Protein AF-A0A924XJT4-F1 (afdb_monomer)

Secondary structure (DSSP, 8-state):
--EEE--TTSS--SEETTTTEEEEETT-EEEEEEET-SSPEEEEEPPGGGGTTSS----EEEEEEPPPHHHHT-TTS-TTGGGS-EEEEEEEE-SSEEEEEEEEETTTEESSPPEEEEEES-TT--SS-TTSPPPHHHHHHHTTS-HHHHHHHHHHHHHHHHHHHTTT--S--S--------

Radius of gyration: 17.95 Å; Cα contacts (8 Å, |Δi|>4): 320; chains: 1; bounding box: 37×57×49 Å

Foldseek 3Di:
DWAKDAAPPWLQALQDRVQLEGQAEAQDKTKIKTFQQPQWDKDKADDCVCPPPVDNFCQKDKDKDDDDPCNLPGPPDDPVSSVHDMIMIMMHGHDADKIWIATDDVNPDGPYNIRIYGYDNDPLSACADPVSHRPPVVVVVLVVDDPVVSVVVNVVRNVSSVVSVVVPDPDDDDDDDDDDDD

Solvent-accessible surface area (backbone atoms only — not comparable to full-atom values): 10568 Å² total; per-residue (Å²): 130,61,42,72,45,64,58,90,90,46,56,45,40,26,65,38,75,90,71,32,31,34,27,37,24,51,80,36,63,32,41,41,33,33,38,63,38,79,83,45,47,76,45,81,49,69,56,72,84,63,47,80,74,86,55,74,66,65,34,61,49,80,41,80,50,85,69,48,72,68,68,59,64,40,84,88,50,50,79,68,60,55,75,39,43,65,43,28,32,42,38,34,18,61,28,69,46,66,37,33,41,36,40,15,47,94,80,75,43,68,76,35,81,49,36,37,40,36,23,31,92,40,96,64,44,37,74,43,44,100,82,71,48,62,48,70,77,53,48,64,59,41,69,76,41,55,74,69,55,34,53,51,49,54,51,51,46,54,59,50,18,53,70,37,47,70,81,78,46,98,68,80,91,73,76,88,72,80,85,78,88,129

Sequence (182 aa):
MSRFMTLPGSSGFGFDSGRSMVVIPVAKRCSVYLIAGGDLKVDVYKEPLNLEAGNAKEIATVTEGDVSKKEASDNTLTEWERQQSIRKFTIEGKSMGRVYVRALVDNLYNFTLPLEIRVVDNGTFGQASKAGAIPQEFEVDLSKLSLKEAAVRVAEDQMHNEVGQSFQSSGSGLYDEPFHLA

Nearest PDB structures (foldseek):
  2j3s-assembly1_A  TM=6.687E-01  e=4.416E-03  Homo sapiens
  2k7q-assembly1_A  TM=6.555E-01  e=1.512E-02  Homo sapiens
  7r5j-assembly1_10  TM=6.127E-01  e=2.473E-02  Homo sapiens
  7kbt-assembly1_A  TM=5.270E-01  e=6.453E-01  Sus scrofa
  6mf0-assembly2_A  TM=5.476E-01  e=1.123E+00  Sus scrofa

pLDDT: mean 73.46, std 18.05, range [29.27, 92.5]

Structure (mmCIF, N/CA/C/O backbone):
data_AF-A0A924XJT4-F1
#
_entry.id   AF-A0A924XJT4-F1
#
loop_
_atom_site.group_PDB
_atom_site.id
_atom_site.type_symbol
_atom_site.label_atom_id
_atom_site.label_alt_id
_atom_site.label_comp_id
_atom_site.label_asym_id
_atom_site.label_entity_id
_atom_site.label_seq_id
_atom_site.pdbx_PDB_ins_code
_atom_site.Cartn_x
_atom_site.Cartn_y
_atom_site.Cartn_z
_atom_site.occupancy
_atom_site.B_iso_or_equiv
_atom_site.auth_seq_id
_atom_site.auth_comp_id
_atom_site.auth_asym_id
_atom_site.auth_atom_id
_atom_site.pdbx_PDB_model_num
ATOM 1 N N . MET A 1 1 ? -16.539 -1.535 5.880 1.00 73.81 1 MET A N 1
ATOM 2 C CA . MET A 1 1 ? -15.893 -2.731 5.287 1.00 73.81 1 MET A CA 1
ATOM 3 C C . MET A 1 1 ? -14.391 -2.583 5.470 1.00 73.81 1 MET A C 1
ATOM 5 O O . MET A 1 1 ? -13.921 -1.455 5.387 1.00 73.81 1 MET A O 1
ATOM 9 N N . SER A 1 2 ? -13.663 -3.663 5.775 1.00 83.81 2 SER A N 1
ATOM 10 C CA . SER A 1 2 ? -12.195 -3.604 5.880 1.00 83.81 2 SER A CA 1
ATOM 11 C C . SER A 1 2 ? -11.581 -3.231 4.533 1.00 83.81 2 SER A C 1
ATOM 13 O O . SER A 1 2 ? -12.079 -3.665 3.493 1.00 83.81 2 SER A O 1
ATOM 15 N N . ARG A 1 3 ? -10.547 -2.387 4.557 1.00 89.00 3 ARG A N 1
ATOM 16 C CA . ARG A 1 3 ? -9.839 -1.921 3.361 1.00 89.00 3 ARG A CA 1
ATOM 17 C C . ARG A 1 3 ? -8.477 -1.336 3.710 1.00 89.00 3 ARG A C 1
ATOM 19 O O . ARG A 1 3 ? -8.270 -0.853 4.827 1.00 89.00 3 ARG A O 1
ATOM 26 N N . PHE A 1 4 ? -7.592 -1.325 2.717 1.00 89.56 4 PHE A N 1
ATOM 27 C CA . PHE A 1 4 ? -6.424 -0.451 2.705 1.00 89.56 4 PHE A CA 1
ATOM 28 C C . PHE A 1 4 ? -6.819 0.954 2.237 1.00 89.56 4 PHE A C 1
ATOM 30 O O . PHE A 1 4 ? -7.648 1.095 1.337 1.00 89.56 4 PHE A O 1
ATOM 37 N N . MET A 1 5 ? -6.228 1.988 2.831 1.00 89.12 5 MET A N 1
ATOM 38 C CA . MET A 1 5 ? -6.421 3.379 2.416 1.00 89.12 5 MET A CA 1
ATOM 39 C C . MET A 1 5 ? -5.220 4.266 2.755 1.00 89.12 5 MET A C 1
ATOM 41 O O . MET A 1 5 ? -4.389 3.905 3.586 1.00 89.12 5 MET A O 1
ATOM 45 N N . THR A 1 6 ? -5.157 5.457 2.169 1.00 85.94 6 THR A N 1
ATOM 46 C CA . THR A 1 6 ? -4.282 6.549 2.619 1.00 85.94 6 THR A CA 1
ATOM 47 C C . THR A 1 6 ? -5.116 7.623 3.317 1.00 85.94 6 THR A C 1
ATOM 49 O O . THR A 1 6 ? -6.275 7.843 2.966 1.00 85.94 6 THR A O 1
ATOM 52 N N . LEU A 1 7 ? -4.544 8.278 4.332 1.00 81.31 7 LEU A N 1
ATOM 53 C CA . LEU A 1 7 ? -5.190 9.399 5.025 1.00 81.31 7 LEU A CA 1
ATOM 54 C C . LEU A 1 7 ? -4.693 10.743 4.464 1.00 81.31 7 LEU A C 1
ATOM 56 O O . LEU A 1 7 ? -3.521 10.838 4.076 1.00 81.31 7 LEU A O 1
ATOM 60 N N . PRO A 1 8 ? -5.520 11.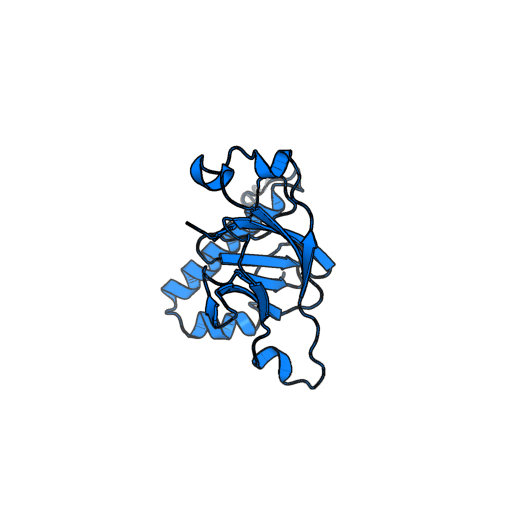803 4.445 1.00 67.50 8 PRO A N 1
ATOM 61 C CA . PRO A 1 8 ? -5.086 13.128 4.007 1.00 67.50 8 PRO A CA 1
ATOM 62 C C . PRO A 1 8 ? -3.883 13.643 4.808 1.00 67.50 8 PRO A C 1
ATOM 64 O O . PRO A 1 8 ? -3.838 13.547 6.034 1.00 67.50 8 PRO A O 1
ATOM 67 N N . GLY A 1 9 ? -2.883 14.198 4.120 1.00 62.78 9 GLY A N 1
ATOM 68 C CA . GLY A 1 9 ? -1.664 14.713 4.756 1.00 62.78 9 GLY A CA 1
ATOM 69 C C . GLY A 1 9 ? -0.688 13.639 5.257 1.00 62.78 9 GLY A C 1
ATOM 70 O O . GLY A 1 9 ? 0.379 13.986 5.764 1.00 62.78 9 GLY A O 1
ATOM 71 N N . SER A 1 10 ? -1.005 12.349 5.093 1.00 63.53 10 SER A N 1
ATOM 72 C CA . SER A 1 10 ? 0.024 11.306 5.075 1.00 63.53 10 SER A CA 1
ATOM 73 C C . SER A 1 10 ? 0.842 11.431 3.783 1.00 63.53 10 SER A C 1
ATOM 75 O O . SER A 1 10 ? 0.377 12.024 2.810 1.00 63.53 10 SER A O 1
ATOM 77 N N . SER A 1 11 ? 2.061 10.882 3.732 1.00 61.50 11 SER A N 1
ATOM 78 C CA . SER A 1 11 ? 2.885 10.854 2.508 1.00 61.50 11 SER A CA 1
ATOM 79 C C . SER A 1 11 ? 2.338 9.874 1.449 1.00 61.50 11 SER A C 1
ATOM 81 O O . SER A 1 11 ? 3.086 9.108 0.845 1.00 61.50 11 SER A O 1
ATOM 83 N N . GLY A 1 12 ? 1.014 9.827 1.288 1.00 56.22 12 GLY A N 1
ATOM 84 C CA . GLY A 1 12 ? 0.271 8.942 0.404 1.00 56.22 12 GLY A CA 1
ATOM 85 C C . GLY A 1 12 ? 0.358 9.417 -1.037 1.00 56.22 12 GLY A C 1
ATOM 86 O O . GLY A 1 12 ? -0.563 10.044 -1.545 1.00 56.22 12 GLY A O 1
ATOM 87 N N . PHE A 1 13 ? 1.475 9.125 -1.691 1.00 67.56 13 PHE A N 1
ATOM 88 C CA . PHE A 1 13 ? 1.615 9.322 -3.127 1.00 67.56 13 PHE A CA 1
ATOM 89 C C . PHE A 1 13 ? 1.022 8.127 -3.890 1.00 67.56 13 PHE A C 1
ATOM 91 O O . PHE A 1 13 ? 1.187 6.987 -3.459 1.00 67.56 13 PHE A O 1
ATOM 98 N N . GLY A 1 14 ? 0.337 8.385 -5.011 1.00 72.62 14 GLY A N 1
ATOM 99 C CA . GLY A 1 14 ? -0.022 7.363 -6.003 1.00 72.62 14 GLY A CA 1
ATOM 100 C C . GLY A 1 14 ? -0.986 6.264 -5.539 1.00 72.62 14 GLY A C 1
ATOM 101 O O . GLY A 1 14 ? -0.932 5.162 -6.084 1.00 72.62 14 GLY A O 1
ATOM 102 N N . PHE A 1 15 ? -1.827 6.512 -4.526 1.00 82.62 15 PHE A N 1
ATOM 103 C CA . PHE A 1 15 ? -2.819 5.534 -4.069 1.00 82.62 15 PHE A CA 1
ATOM 104 C C . PHE A 1 15 ? -4.097 5.581 -4.912 1.00 82.62 15 PHE A C 1
ATOM 106 O O . PHE A 1 15 ? -4.776 6.603 -4.978 1.00 82.62 15 PHE A O 1
ATOM 113 N N . ASP A 1 16 ? -4.450 4.440 -5.493 1.00 80.19 16 ASP A N 1
ATOM 114 C CA . ASP A 1 16 ? -5.704 4.189 -6.186 1.00 80.19 16 ASP A CA 1
ATOM 115 C C . ASP A 1 16 ? -6.570 3.252 -5.335 1.00 80.19 16 ASP A C 1
ATOM 117 O O . ASP A 1 16 ? -6.304 2.052 -5.194 1.00 80.19 16 ASP A O 1
ATOM 121 N N . SER A 1 17 ? -7.628 3.822 -4.759 1.00 80.50 17 SER A N 1
ATOM 122 C CA . SER A 1 17 ? -8.557 3.083 -3.901 1.00 80.50 17 SER A CA 1
ATOM 123 C C . SER A 1 17 ? -9.442 2.093 -4.661 1.00 80.50 17 SER A C 1
ATOM 125 O O . SER A 1 17 ? -9.830 1.080 -4.082 1.00 80.50 17 SER A O 1
ATOM 127 N N . GLY A 1 18 ? -9.732 2.345 -5.943 1.00 77.88 18 GLY A N 1
ATOM 128 C CA . GLY A 1 18 ? -10.546 1.459 -6.776 1.00 77.88 18 GLY A CA 1
ATOM 129 C C . GLY A 1 18 ? -9.812 0.167 -7.127 1.00 77.88 18 GLY A C 1
ATOM 130 O O . GLY A 1 18 ? -10.425 -0.896 -7.186 1.00 77.88 18 GLY A O 1
ATOM 131 N N . ARG A 1 19 ? -8.487 0.244 -7.291 1.00 78.44 19 ARG A N 1
ATOM 132 C CA . ARG A 1 19 ? -7.624 -0.914 -7.576 1.00 78.44 19 ARG A CA 1
ATOM 133 C C . ARG A 1 19 ? -6.951 -1.522 -6.348 1.00 78.44 19 ARG A C 1
ATOM 135 O O . ARG A 1 19 ? -6.305 -2.553 -6.483 1.00 78.44 19 ARG A O 1
ATOM 142 N N . SER A 1 20 ? -7.076 -0.896 -5.175 1.00 86.94 20 SER A N 1
ATOM 143 C CA . SER A 1 20 ? -6.236 -1.188 -4.004 1.00 86.94 20 SER A CA 1
ATOM 144 C C . SER A 1 20 ? -4.760 -1.248 -4.400 1.00 86.94 20 SER A C 1
ATOM 146 O O . SER A 1 20 ? -4.079 -2.255 -4.240 1.00 86.94 20 SER A O 1
ATOM 148 N N . MET A 1 21 ? -4.271 -0.157 -4.982 1.00 86.94 21 MET A N 1
ATOM 149 C CA . MET A 1 21 ? -2.925 -0.086 -5.536 1.00 86.94 21 MET A CA 1
ATOM 150 C C . MET A 1 21 ? -2.233 1.184 -5.054 1.00 86.94 21 MET A C 1
ATOM 152 O O . MET A 1 21 ? -2.857 2.234 -4.949 1.00 86.94 21 MET A O 1
ATOM 156 N N . VAL A 1 22 ? -0.936 1.107 -4.783 1.00 86.88 22 VAL A N 1
ATOM 157 C CA . VAL A 1 22 ? -0.091 2.259 -4.482 1.00 86.88 22 VAL A CA 1
ATOM 158 C C . VAL A 1 22 ? 1.121 2.275 -5.403 1.00 86.88 22 VAL A C 1
ATOM 160 O O . VAL A 1 22 ? 1.789 1.256 -5.583 1.00 86.88 22 VAL A O 1
ATOM 163 N N . VAL A 1 23 ? 1.406 3.435 -5.991 1.00 83.69 23 VAL A N 1
ATOM 164 C CA . VAL A 1 23 ? 2.590 3.660 -6.825 1.00 83.69 23 VAL A CA 1
ATOM 165 C C . VAL A 1 23 ? 3.588 4.529 -6.071 1.00 83.69 23 VAL A C 1
ATOM 167 O O . VAL A 1 23 ? 3.268 5.639 -5.648 1.00 83.69 23 VAL A O 1
ATOM 170 N N . ILE A 1 24 ? 4.808 4.026 -5.893 1.00 84.38 24 ILE A N 1
ATOM 171 C CA . ILE A 1 24 ? 5.848 4.670 -5.085 1.00 84.38 24 ILE A CA 1
ATOM 172 C C . ILE A 1 24 ? 7.152 4.722 -5.890 1.00 84.38 24 ILE A C 1
ATOM 174 O O . ILE A 1 24 ? 7.563 3.709 -6.450 1.00 84.38 24 ILE A O 1
ATOM 178 N N . PRO A 1 25 ? 7.864 5.857 -5.938 1.00 83.25 25 PRO A N 1
ATOM 179 C CA . PRO A 1 25 ? 9.166 5.906 -6.571 1.00 83.25 25 PRO A CA 1
ATOM 180 C C . PRO A 1 25 ? 10.223 5.167 -5.750 1.00 83.25 25 PRO A C 1
ATOM 182 O O . PRO A 1 25 ? 10.130 5.067 -4.522 1.00 83.25 25 PRO A O 1
ATOM 185 N N . VAL A 1 26 ? 11.283 4.711 -6.410 1.00 84.19 26 VAL A N 1
ATOM 186 C CA . VAL A 1 26 ? 12.469 4.184 -5.723 1.00 84.19 26 VAL A CA 1
ATOM 187 C C . VAL A 1 26 ? 12.982 5.197 -4.683 1.00 84.19 26 VAL A C 1
ATOM 189 O O . VAL A 1 26 ? 13.007 6.407 -4.916 1.00 84.19 26 VAL A O 1
ATOM 192 N N . ALA A 1 27 ? 13.369 4.691 -3.508 1.00 86.19 27 ALA A N 1
ATOM 193 C CA . ALA A 1 27 ? 13.840 5.443 -2.343 1.00 86.19 27 ALA A CA 1
ATOM 194 C C . ALA A 1 27 ? 12.821 6.426 -1.729 1.00 86.19 27 ALA A C 1
ATOM 196 O O . ALA A 1 27 ? 13.188 7.283 -0.918 1.00 86.19 27 ALA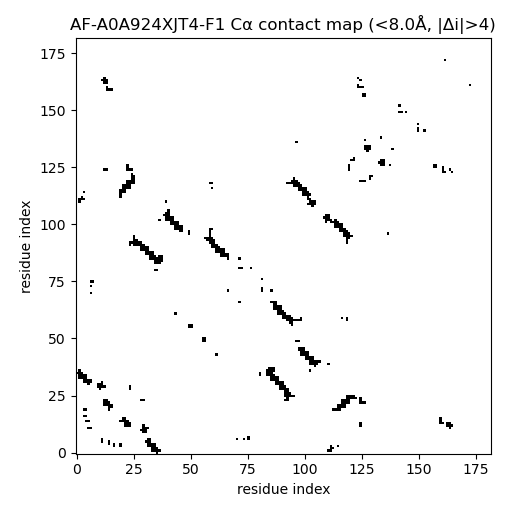 A O 1
ATOM 197 N N . LYS A 1 28 ? 11.534 6.319 -2.081 1.00 86.31 28 LYS A N 1
ATOM 198 C CA . LYS A 1 28 ? 10.449 7.078 -1.445 1.00 86.31 28 LYS A CA 1
ATOM 199 C C . LYS A 1 28 ? 9.634 6.203 -0.505 1.00 86.31 28 LYS A C 1
ATOM 201 O O . LYS A 1 28 ? 9.646 4.975 -0.592 1.00 86.31 28 LYS A O 1
ATOM 206 N N . ARG A 1 29 ? 8.935 6.872 0.415 1.00 88.69 29 ARG A N 1
ATOM 207 C CA . ARG A 1 29 ? 8.091 6.244 1.431 1.00 88.69 29 ARG A CA 1
ATOM 208 C C . ARG A 1 29 ? 6.662 6.752 1.366 1.00 88.69 29 ARG A C 1
ATOM 210 O O . ARG A 1 29 ? 6.451 7.961 1.264 1.00 88.69 29 ARG A O 1
ATOM 217 N N . CYS A 1 30 ? 5.704 5.854 1.542 1.00 87.06 30 CYS A N 1
ATOM 218 C CA . CYS A 1 30 ? 4.305 6.204 1.758 1.00 87.06 30 CYS A CA 1
ATOM 219 C C . CYS A 1 30 ? 3.757 5.515 3.010 1.00 87.06 30 CYS A C 1
ATOM 221 O O . CYS A 1 30 ? 4.285 4.49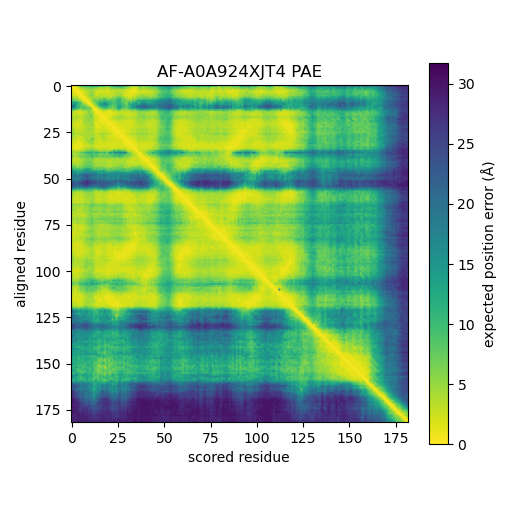7 3.457 1.00 87.06 30 CYS A O 1
ATOM 223 N N . SER A 1 31 ? 2.700 6.084 3.587 1.00 90.06 31 SER A N 1
ATOM 224 C CA . SER A 1 31 ? 1.941 5.439 4.661 1.00 90.06 31 SER A CA 1
ATOM 225 C C . SER A 1 31 ? 0.609 4.944 4.117 1.00 90.06 31 SER A C 1
ATOM 227 O O . SER A 1 31 ? -0.104 5.706 3.469 1.00 90.06 31 SER A O 1
ATOM 229 N N . VAL A 1 32 ? 0.277 3.689 4.397 1.00 91.00 32 VAL A N 1
ATOM 230 C CA . VAL A 1 32 ? -1.022 3.077 4.099 1.00 91.00 32 VAL A CA 1
ATOM 231 C C . VAL A 1 32 ? -1.598 2.521 5.395 1.00 91.00 32 VAL A C 1
ATOM 233 O O . VAL A 1 32 ? -0.866 2.051 6.264 1.00 91.00 32 VAL A O 1
ATOM 236 N N . TYR A 1 33 ? -2.913 2.584 5.536 1.00 91.44 33 TYR A N 1
ATOM 237 C CA . TYR A 1 33 ? -3.643 2.181 6.727 1.00 91.44 33 TYR A CA 1
ATOM 238 C C . TYR A 1 33 ? -4.555 1.010 6.385 1.00 91.44 33 TYR A C 1
ATOM 240 O O . TYR A 1 33 ? -5.249 1.044 5.371 1.00 91.44 33 TYR A O 1
ATOM 248 N N . LEU A 1 34 ? -4.557 -0.014 7.233 1.00 92.19 34 LEU A N 1
ATOM 249 C CA . LEU A 1 34 ? -5.505 -1.120 7.181 1.00 92.19 34 LEU A CA 1
ATOM 250 C C . LEU A 1 34 ? -6.571 -0.898 8.251 1.00 92.19 34 LEU A C 1
ATOM 252 O O . LEU A 1 34 ? -6.260 -0.874 9.445 1.00 92.19 34 LEU A O 1
ATOM 256 N N . ILE A 1 35 ? -7.819 -0.743 7.818 1.00 90.94 35 ILE A N 1
ATOM 257 C CA . ILE A 1 35 ? -8.964 -0.563 8.713 1.00 90.94 35 ILE A CA 1
ATOM 258 C C . ILE A 1 35 ? -9.594 -1.916 9.039 1.00 90.94 35 ILE A C 1
ATOM 260 O O . ILE A 1 35 ? -9.762 -2.755 8.150 1.00 90.94 35 ILE A O 1
ATOM 264 N N . ALA A 1 36 ? -9.981 -2.097 10.304 1.00 85.88 36 ALA A N 1
ATOM 265 C CA . ALA A 1 36 ? -10.447 -3.364 10.864 1.00 85.88 36 ALA A CA 1
ATOM 266 C C . ALA A 1 36 ? -9.384 -4.474 10.764 1.00 85.88 36 ALA A C 1
ATOM 268 O O . ALA A 1 36 ? -9.680 -5.587 10.347 1.00 85.88 36 ALA A O 1
ATOM 269 N N . GLY A 1 37 ? -8.130 -4.144 11.105 1.00 78.81 37 GLY A N 1
ATOM 270 C CA . GLY A 1 37 ? -6.973 -5.036 10.940 1.00 78.81 37 GLY A CA 1
ATOM 271 C C . GLY A 1 37 ? -6.447 -5.714 12.209 1.00 78.81 37 GLY A C 1
ATOM 272 O O . GLY A 1 37 ? -5.349 -6.268 12.159 1.00 78.81 37 GLY A O 1
ATOM 273 N N . GLY A 1 38 ? -7.154 -5.620 13.339 1.00 82.56 38 GLY A N 1
ATOM 274 C CA . GLY A 1 38 ? -6.617 -5.943 14.671 1.00 82.56 38 GLY A CA 1
ATOM 275 C C . GLY A 1 38 ? -6.204 -7.404 14.882 1.00 82.56 38 GLY A C 1
ATOM 276 O O . GLY A 1 38 ? -5.2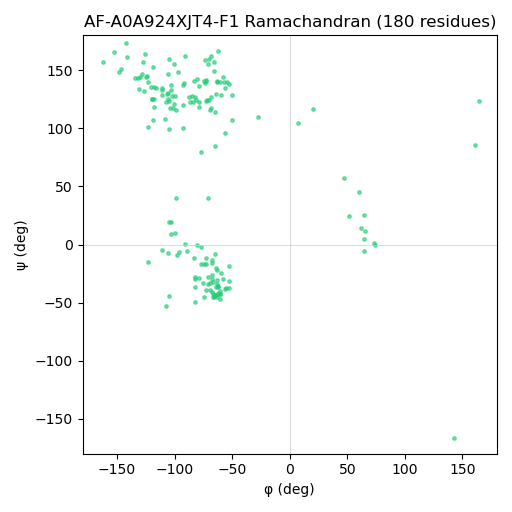65 -7.669 15.622 1.00 82.56 38 GLY A O 1
ATOM 277 N N . ASP A 1 39 ? -6.867 -8.336 14.207 1.00 84.94 39 ASP A N 1
ATOM 278 C CA . ASP A 1 39 ? -6.655 -9.787 14.272 1.00 84.94 39 ASP A CA 1
ATOM 279 C C . ASP A 1 39 ? -6.063 -10.373 12.978 1.00 84.94 39 ASP A C 1
ATOM 281 O O . ASP A 1 39 ? -5.712 -11.552 12.919 1.00 84.94 39 ASP A O 1
ATOM 285 N N . LEU A 1 40 ? -5.911 -9.554 11.935 1.00 87.06 40 LEU A N 1
ATOM 286 C CA . LEU A 1 40 ? -5.443 -10.008 10.628 1.00 87.06 40 LEU A CA 1
ATOM 287 C C . LEU A 1 40 ? -3.924 -10.188 10.615 1.00 87.06 40 LEU A C 1
ATOM 289 O O . LEU A 1 40 ? -3.170 -9.305 11.034 1.00 87.06 40 LEU A O 1
ATOM 293 N N . LYS A 1 41 ? -3.431 -11.280 10.029 1.00 88.06 41 LYS A N 1
ATOM 294 C CA . LYS A 1 41 ? -2.001 -11.392 9.721 1.00 88.06 41 LYS A CA 1
ATOM 295 C C . LYS A 1 41 ? -1.701 -10.680 8.406 1.00 88.06 41 LYS A C 1
ATOM 297 O O . LYS A 1 41 ? -2.326 -10.964 7.392 1.00 88.06 41 LYS A O 1
ATOM 302 N N . VAL A 1 42 ? -0.725 -9.775 8.415 1.00 87.56 42 VAL A N 1
ATOM 303 C CA . VAL A 1 42 ? -0.275 -9.075 7.207 1.00 87.56 42 VAL A CA 1
ATOM 304 C C . VAL A 1 42 ? 0.995 -9.728 6.677 1.00 87.56 42 VAL A C 1
ATOM 306 O O . VAL A 1 42 ? 1.945 -9.928 7.429 1.00 87.56 42 VAL A O 1
ATOM 309 N N . ASP A 1 43 ? 0.988 -10.076 5.393 1.00 88.06 43 ASP A N 1
ATOM 310 C CA . ASP A 1 43 ? 2.099 -10.720 4.693 1.00 88.06 43 ASP A CA 1
ATOM 311 C C . ASP A 1 43 ? 2.450 -9.966 3.402 1.00 88.06 43 ASP A C 1
ATOM 313 O O . ASP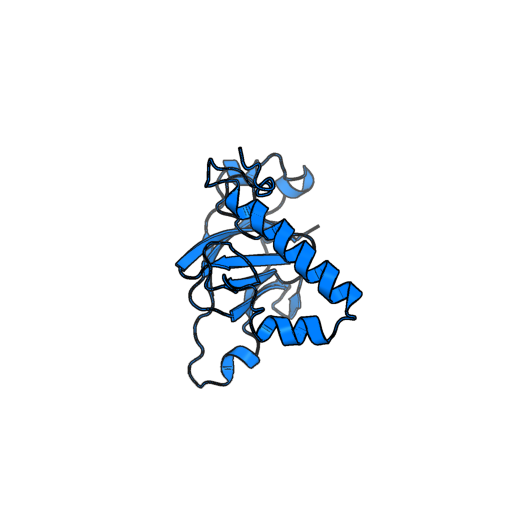 A 1 43 ? 1.571 -9.401 2.744 1.00 88.06 43 ASP A O 1
ATOM 317 N N . VAL A 1 44 ? 3.735 -9.962 3.037 1.00 84.19 44 VAL A N 1
ATOM 318 C CA . VAL A 1 44 ? 4.239 -9.341 1.804 1.00 84.19 44 VAL A CA 1
ATOM 319 C C . VAL A 1 44 ? 4.554 -10.443 0.801 1.00 84.19 44 VAL A C 1
ATOM 321 O O . VAL A 1 44 ? 5.610 -11.074 0.835 1.00 84.19 44 VAL A O 1
ATOM 324 N N . TYR A 1 45 ? 3.627 -10.654 -0.123 1.00 82.00 45 TYR A N 1
ATOM 325 C CA . TYR A 1 45 ? 3.740 -11.645 -1.177 1.00 82.00 45 TYR A CA 1
ATOM 326 C C . TYR A 1 45 ? 4.456 -11.067 -2.404 1.00 82.00 45 TYR A C 1
ATOM 328 O O . TYR A 1 45 ? 4.059 -10.037 -2.955 1.00 82.00 45 TYR A O 1
ATOM 336 N N . LYS A 1 46 ? 5.506 -11.757 -2.861 1.00 72.69 46 LYS A N 1
ATOM 337 C CA . LYS A 1 46 ? 6.226 -11.445 -4.103 1.00 72.69 46 LYS A CA 1
ATOM 338 C C . LYS A 1 46 ? 5.780 -12.425 -5.182 1.00 72.69 46 LYS A C 1
ATOM 340 O O . LYS A 1 46 ? 5.831 -13.633 -4.961 1.00 72.69 46 LYS A O 1
ATOM 345 N N . GLU A 1 47 ? 5.361 -11.923 -6.339 1.00 65.44 47 GLU A N 1
ATOM 346 C CA . GLU A 1 47 ? 5.026 -12.810 -7.453 1.00 65.44 47 GLU A CA 1
ATOM 347 C C . GLU A 1 47 ? 6.257 -13.567 -7.979 1.00 65.44 47 GLU A C 1
ATOM 349 O O . GLU A 1 47 ? 7.363 -13.014 -7.965 1.00 65.44 47 GLU A O 1
ATOM 354 N N . PRO A 1 48 ? 6.075 -14.795 -8.502 1.00 56.41 48 PRO A N 1
ATOM 355 C CA . PRO A 1 48 ? 7.169 -15.622 -9.011 1.00 56.41 48 PRO A CA 1
ATOM 356 C C . PRO A 1 48 ? 7.993 -14.982 -10.137 1.00 56.41 48 PRO A C 1
ATOM 358 O O . PRO A 1 48 ? 9.189 -15.234 -10.213 1.00 56.41 48 PRO A O 1
ATOM 361 N N . LEU A 1 49 ? 7.396 -14.112 -10.964 1.00 52.19 49 LEU A N 1
ATOM 362 C CA . LEU A 1 49 ? 8.100 -13.379 -12.031 1.00 52.19 49 LEU A CA 1
ATOM 363 C C . LEU A 1 49 ? 9.242 -12.489 -11.505 1.00 52.19 49 LEU A C 1
ATOM 365 O O . LEU A 1 49 ? 10.213 -12.250 -12.212 1.00 52.19 49 LEU A O 1
ATOM 369 N N . ASN A 1 50 ? 9.191 -12.066 -10.238 1.00 51.62 50 ASN A N 1
ATOM 370 C CA . ASN A 1 50 ? 10.275 -11.315 -9.597 1.00 51.62 50 ASN A CA 1
ATOM 371 C C . ASN A 1 50 ? 11.437 -12.207 -9.103 1.00 51.62 50 ASN A C 1
ATOM 373 O O . ASN A 1 50 ? 12.386 -11.700 -8.500 1.00 51.62 50 ASN A O 1
ATOM 377 N N . LEU A 1 51 ? 11.354 -13.531 -9.283 1.00 51.81 51 LEU A N 1
ATOM 378 C CA . LEU A 1 51 ? 12.319 -14.513 -8.769 1.00 51.81 51 LEU A CA 1
ATOM 379 C C . LEU A 1 51 ? 13.237 -15.098 -9.855 1.00 51.81 51 LEU A C 1
ATOM 381 O O . LEU A 1 51 ? 14.184 -15.806 -9.515 1.00 51.81 51 LEU A O 1
ATOM 385 N N . GLU A 1 52 ? 13.007 -14.803 -11.140 1.00 50.00 52 GLU A N 1
ATOM 386 C CA . GLU A 1 52 ? 13.687 -15.486 -12.257 1.00 50.00 52 GLU A CA 1
ATOM 387 C C . GLU A 1 52 ? 15.200 -15.199 -12.372 1.00 50.00 52 GLU A C 1
ATOM 389 O O . GLU A 1 52 ? 15.913 -15.935 -13.048 1.00 50.00 52 GLU A O 1
ATOM 394 N N . ALA A 1 53 ? 15.737 -14.195 -11.669 1.00 48.59 53 ALA A N 1
ATOM 395 C CA . ALA A 1 53 ? 17.139 -13.775 -11.803 1.00 48.59 53 ALA A CA 1
ATOM 396 C C . ALA A 1 53 ? 18.077 -14.196 -10.651 1.00 48.59 53 ALA A C 1
ATOM 398 O O . ALA A 1 53 ? 19.125 -13.576 -10.471 1.00 48.59 53 ALA A O 1
ATOM 399 N N . GLY A 1 54 ? 17.725 -15.196 -9.829 1.00 46.00 54 GLY A N 1
ATOM 400 C CA . GLY A 1 54 ? 18.624 -15.766 -8.801 1.00 46.00 54 GLY A CA 1
ATOM 401 C C . GLY A 1 54 ? 19.036 -14.821 -7.656 1.00 46.00 54 GLY A C 1
ATOM 402 O O . GLY A 1 54 ? 19.640 -15.255 -6.683 1.00 46.00 54 GLY A O 1
ATOM 403 N N . ASN A 1 55 ? 18.651 -13.549 -7.731 1.00 51.53 55 ASN A N 1
ATOM 404 C CA . ASN A 1 55 ? 18.728 -12.550 -6.682 1.00 51.53 55 ASN A CA 1
ATOM 405 C C . ASN A 1 55 ? 17.308 -12.030 -6.493 1.00 51.53 55 ASN A C 1
ATOM 407 O O . ASN A 1 55 ? 16.844 -11.224 -7.298 1.00 51.53 55 ASN A O 1
ATOM 411 N N . ALA A 1 56 ? 16.603 -12.502 -5.462 1.00 59.91 56 ALA A N 1
ATOM 412 C CA . ALA A 1 56 ? 15.294 -11.968 -5.101 1.00 59.91 56 ALA A CA 1
ATOM 413 C C . ALA A 1 56 ? 15.469 -10.509 -4.658 1.00 59.91 56 ALA A C 1
ATOM 415 O O . ALA A 1 56 ? 15.650 -10.215 -3.475 1.00 59.91 56 ALA A O 1
ATOM 416 N N . LYS A 1 57 ? 15.482 -9.593 -5.628 1.00 73.06 57 LYS A N 1
ATOM 417 C CA . LYS A 1 57 ? 15.659 -8.169 -5.394 1.00 73.06 57 LYS A CA 1
ATOM 418 C C . LYS A 1 57 ? 14.518 -7.710 -4.494 1.00 73.06 57 LYS A C 1
ATOM 420 O O . LYS A 1 57 ? 13.348 -8.014 -4.732 1.00 73.06 57 LYS A O 1
ATOM 425 N N . GLU A 1 58 ? 14.848 -7.027 -3.407 1.00 84.50 58 GLU A N 1
ATOM 426 C CA . GLU A 1 58 ? 13.820 -6.431 -2.569 1.00 84.50 58 GLU A CA 1
A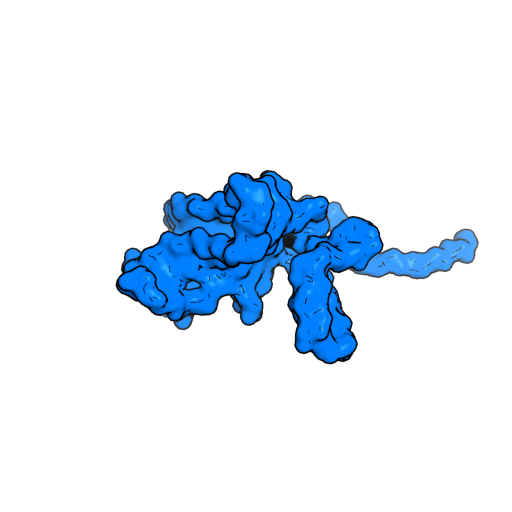TOM 427 C C . GLU A 1 58 ? 13.183 -5.273 -3.345 1.00 84.50 58 GLU A C 1
ATOM 429 O O . GLU A 1 58 ? 13.869 -4.320 -3.720 1.00 84.50 58 GLU A O 1
ATOM 434 N N . ILE A 1 59 ? 11.889 -5.405 -3.654 1.00 86.62 59 ILE A N 1
ATOM 435 C CA . ILE A 1 59 ? 11.110 -4.408 -4.402 1.00 86.62 59 ILE A CA 1
ATOM 436 C C . ILE A 1 59 ? 10.643 -3.302 -3.463 1.00 86.62 59 ILE A C 1
ATOM 438 O O . ILE A 1 59 ? 10.878 -2.128 -3.730 1.00 86.62 59 ILE A O 1
ATOM 442 N N . ALA A 1 60 ? 10.049 -3.674 -2.330 1.00 89.25 60 ALA A N 1
ATOM 443 C CA . ALA A 1 60 ? 9.631 -2.749 -1.290 1.00 89.25 60 ALA A CA 1
ATOM 444 C C . ALA A 1 60 ? 9.773 -3.382 0.097 1.00 89.25 60 ALA A C 1
ATOM 446 O O . ALA A 1 60 ? 9.633 -4.599 0.243 1.00 89.25 60 ALA A O 1
ATOM 447 N N . THR A 1 61 ? 10.002 -2.549 1.110 1.00 90.94 61 THR A N 1
ATOM 448 C CA . THR A 1 61 ? 9.889 -2.940 2.522 1.00 90.94 61 THR A CA 1
ATOM 449 C C . THR A 1 61 ? 8.592 -2.402 3.094 1.00 90.94 61 THR A C 1
ATOM 451 O O . THR A 1 61 ? 8.257 -1.242 2.861 1.00 90.94 61 THR A O 1
ATOM 454 N N . VAL A 1 62 ? 7.891 -3.221 3.875 1.00 92.25 62 VAL A N 1
ATOM 455 C CA . VAL A 1 62 ? 6.661 -2.835 4.571 1.00 92.25 62 VAL A CA 1
ATOM 456 C C . VAL A 1 62 ? 6.909 -2.968 6.065 1.00 92.25 62 VAL A C 1
ATOM 458 O O . VAL A 1 62 ? 7.209 -4.054 6.554 1.00 92.25 62 VAL A O 1
ATOM 461 N N . THR A 1 63 ? 6.814 -1.858 6.787 1.00 92.50 63 THR A N 1
ATOM 462 C CA . THR A 1 63 ? 7.047 -1.805 8.232 1.00 92.50 63 THR A CA 1
ATOM 463 C C . THR A 1 63 ? 5.788 -1.325 8.925 1.00 92.50 63 THR A C 1
ATOM 465 O O . THR A 1 63 ? 5.256 -0.267 8.592 1.00 92.50 63 THR A O 1
ATOM 468 N N . GLU A 1 64 ? 5.306 -2.096 9.891 1.00 91.56 64 GLU A N 1
ATOM 469 C CA . GLU A 1 64 ? 4.202 -1.673 10.744 1.00 91.56 64 GLU A CA 1
ATOM 470 C C . GLU A 1 64 ? 4.672 -0.606 11.737 1.00 91.56 64 GLU A C 1
ATOM 472 O O . GLU A 1 64 ? 5.785 -0.674 12.259 1.00 91.56 64 GLU A O 1
ATOM 477 N N . GLY A 1 65 ? 3.834 0.396 11.977 1.00 87.38 65 GLY A N 1
ATOM 478 C CA . GLY A 1 65 ? 4.102 1.450 12.943 1.00 87.38 65 GLY A CA 1
ATOM 479 C C . GLY A 1 65 ? 2.847 1.869 13.690 1.00 87.38 65 GLY A C 1
ATOM 480 O O . GLY A 1 65 ? 1.731 1.458 13.367 1.00 87.38 65 GLY A O 1
ATOM 481 N N . ASP A 1 66 ? 3.045 2.731 14.680 1.00 86.75 66 ASP A N 1
ATOM 482 C CA . ASP A 1 66 ? 1.960 3.198 15.532 1.00 86.75 66 ASP A CA 1
ATOM 483 C C . ASP A 1 66 ? 1.037 4.180 14.803 1.00 86.75 66 ASP A C 1
ATOM 485 O O . ASP A 1 66 ? 1.473 5.059 14.049 1.00 86.75 66 ASP A O 1
ATOM 489 N N . VAL A 1 67 ? -0.261 4.052 15.078 1.00 86.88 67 VAL A N 1
ATOM 490 C CA . VAL A 1 67 ? -1.283 5.015 14.661 1.00 86.88 67 VAL A CA 1
ATOM 491 C C . VAL A 1 67 ? -1.373 6.117 15.713 1.00 86.88 67 VAL A C 1
ATOM 493 O O . VAL A 1 67 ? -1.637 5.866 16.888 1.00 86.88 67 VAL A O 1
ATOM 496 N N . SER A 1 68 ? -1.169 7.363 15.300 1.00 86.25 68 SER A N 1
ATOM 497 C CA . SER A 1 68 ? -1.336 8.527 16.166 1.00 86.25 68 SER A CA 1
ATOM 498 C C . SER A 1 68 ? -2.814 8.824 16.434 1.00 86.25 68 SER A C 1
ATOM 500 O O . SER A 1 68 ? -3.697 8.495 15.642 1.00 86.25 68 SER A O 1
ATOM 502 N N . LYS A 1 69 ? -3.096 9.554 17.522 1.00 84.94 69 LYS A N 1
ATOM 503 C CA . LYS A 1 69 ? -4.465 10.000 17.843 1.00 84.94 69 LYS A CA 1
ATOM 504 C C . LYS A 1 69 ? -5.115 10.783 16.699 1.00 84.94 69 LYS A C 1
ATOM 506 O O . LYS A 1 69 ? -6.302 10.615 16.465 1.00 84.94 69 LYS A O 1
ATOM 511 N N . LYS A 1 70 ? -4.332 11.603 15.985 1.00 85.88 70 LYS A N 1
ATOM 512 C CA . LYS A 1 70 ? -4.807 12.401 14.846 1.00 85.88 70 LYS A CA 1
ATOM 513 C C . LYS A 1 70 ? -5.274 11.511 13.691 1.00 85.88 70 LYS A C 1
ATOM 515 O O . LYS A 1 70 ? -6.308 11.788 13.103 1.00 85.88 70 LYS A O 1
ATOM 520 N N . GLU A 1 71 ? -4.517 10.460 13.383 1.00 84.88 71 GLU A N 1
ATOM 521 C CA . GLU A 1 71 ? -4.852 9.504 12.319 1.00 84.88 71 GLU A CA 1
ATOM 522 C C . GLU A 1 71 ? -6.071 8.652 12.698 1.00 84.88 71 GLU A C 1
ATOM 524 O O . GLU A 1 71 ? -6.940 8.414 11.866 1.00 84.88 71 GLU A O 1
ATOM 529 N N . ALA A 1 72 ? -6.180 8.248 13.968 1.00 83.88 72 ALA A N 1
ATOM 530 C CA . ALA A 1 72 ? -7.329 7.488 14.461 1.00 83.88 72 ALA A CA 1
ATOM 531 C C . ALA A 1 72 ? -8.636 8.304 14.479 1.00 83.88 72 ALA A C 1
ATOM 533 O O . ALA A 1 72 ? -9.724 7.738 14.398 1.00 83.88 72 ALA A O 1
ATOM 534 N N . SER A 1 73 ? -8.540 9.632 14.586 1.00 84.25 73 SER A N 1
ATOM 535 C CA . SER A 1 73 ? -9.685 10.545 14.611 1.00 84.25 73 SER A CA 1
ATOM 536 C C . SER A 1 73 ? -9.906 11.276 13.284 1.00 84.25 73 SER A C 1
ATOM 538 O O . SER A 1 73 ? -10.529 12.337 13.286 1.00 84.25 73 SER A O 1
ATOM 540 N N . ASP A 1 74 ? -9.366 10.777 12.168 1.00 86.81 74 ASP A N 1
ATOM 541 C CA . ASP A 1 74 ? -9.454 11.475 10.886 1.00 86.81 74 ASP A CA 1
ATOM 542 C C . ASP A 1 74 ? -10.914 11.609 10.405 1.00 86.81 74 ASP A C 1
ATOM 544 O O . ASP A 1 74 ? -11.745 10.706 10.562 1.00 86.81 74 ASP A O 1
ATOM 548 N N . ASN A 1 75 ? -11.244 12.768 9.830 1.00 85.44 75 ASN A N 1
ATOM 549 C CA . ASN A 1 75 ? -12.609 13.094 9.415 1.00 85.44 75 ASN A CA 1
ATOM 550 C C . ASN A 1 75 ? -13.042 12.354 8.140 1.00 85.44 75 ASN A C 1
ATOM 552 O O . ASN A 1 75 ? -14.238 12.276 7.873 1.00 85.44 75 ASN A O 1
ATOM 556 N N . THR A 1 76 ? -12.101 11.799 7.370 1.00 85.50 76 THR A N 1
ATOM 557 C CA . THR A 1 76 ? -12.400 10.959 6.198 1.00 85.50 76 THR A CA 1
ATOM 558 C C . THR A 1 76 ? -12.838 9.547 6.568 1.00 85.50 76 THR A C 1
ATOM 560 O O . THR A 1 76 ? -13.436 8.856 5.742 1.00 85.50 76 THR A O 1
ATOM 563 N N . LEU A 1 77 ? -12.585 9.127 7.810 1.00 87.06 77 LEU A N 1
ATOM 564 C CA . LEU A 1 77 ? -13.101 7.876 8.344 1.00 87.06 77 LEU A CA 1
ATOM 565 C C . LEU A 1 77 ? -14.595 8.016 8.643 1.00 87.06 77 LEU A C 1
ATOM 567 O O . LEU A 1 77 ? -15.061 9.019 9.192 1.00 87.06 77 LEU A O 1
ATOM 571 N N . THR A 1 78 ? -15.354 6.977 8.324 1.00 89.38 78 THR A N 1
ATOM 572 C CA . THR A 1 78 ? -16.747 6.853 8.761 1.00 89.38 78 THR A CA 1
ATOM 573 C C . THR A 1 78 ? -16.829 6.637 10.277 1.00 89.38 78 THR A C 1
ATOM 575 O O . THR A 1 78 ? -15.860 6.234 10.924 1.00 89.38 78 THR A O 1
ATOM 578 N N . GLU A 1 79 ? -18.004 6.869 10.870 1.00 89.06 79 GLU A N 1
ATOM 579 C CA . GLU A 1 79 ? -18.222 6.615 12.304 1.00 89.06 79 GLU A CA 1
ATOM 580 C C . GLU A 1 79 ? -17.917 5.169 12.696 1.00 89.06 79 GLU A C 1
ATOM 582 O O . GLU A 1 79 ? -17.314 4.931 13.740 1.00 89.06 79 GLU A O 1
ATOM 587 N N . TRP A 1 80 ? -18.273 4.213 11.834 1.00 88.50 80 TRP A N 1
ATOM 588 C CA . TRP A 1 80 ? -17.959 2.807 12.050 1.00 88.50 80 TRP A CA 1
ATOM 589 C C . TRP A 1 80 ? -16.450 2.539 11.978 1.00 88.50 80 TRP A C 1
ATOM 591 O O . TRP A 1 80 ? -15.925 1.857 12.854 1.00 88.50 80 TRP A O 1
ATOM 601 N N . GLU A 1 81 ? -15.740 3.091 10.983 1.00 89.44 81 GLU A N 1
ATOM 602 C CA . GLU A 1 81 ? -14.286 2.906 10.823 1.00 89.44 81 GLU A CA 1
ATOM 603 C C . GLU A 1 81 ? -13.499 3.466 12.017 1.00 89.44 81 GLU A C 1
ATOM 605 O O . GLU A 1 81 ? -12.534 2.840 12.447 1.00 89.44 81 GLU A O 1
ATOM 610 N N . ARG A 1 82 ? -13.952 4.578 12.614 1.00 87.50 82 ARG A N 1
ATOM 611 C CA . ARG A 1 82 ? -13.357 5.146 13.840 1.00 87.50 82 ARG A CA 1
ATOM 612 C C . ARG A 1 82 ? -13.476 4.240 15.069 1.00 87.50 82 ARG A C 1
ATOM 614 O O . ARG A 1 82 ? -12.726 4.414 16.023 1.00 87.50 82 ARG A O 1
ATOM 621 N N . GLN A 1 83 ? -14.410 3.290 15.062 1.00 87.50 83 GLN A N 1
ATOM 622 C CA . GLN A 1 83 ? -14.574 2.301 16.133 1.00 87.50 83 GLN A CA 1
ATOM 623 C C . GLN A 1 83 ? -13.738 1.032 15.897 1.00 87.50 83 GLN A C 1
ATOM 625 O O . GLN A 1 83 ? -13.711 0.155 16.758 1.00 87.50 83 GLN A O 1
ATOM 630 N N . GLN A 1 84 ? -13.077 0.907 14.741 1.00 89.94 84 GLN A N 1
ATOM 631 C CA . GLN A 1 84 ? -12.282 -0.270 14.395 1.00 89.94 84 GLN A CA 1
ATOM 632 C C . GLN A 1 84 ? -10.819 -0.126 14.815 1.00 89.94 84 GLN A C 1
ATOM 634 O O . GLN A 1 84 ? -10.296 0.971 14.997 1.00 89.94 84 GLN A O 1
ATOM 639 N N . SER A 1 85 ? -10.121 -1.263 14.885 1.00 89.31 85 SER A N 1
ATOM 640 C CA . SER A 1 85 ? -8.659 -1.264 14.943 1.00 89.31 85 SER A CA 1
ATOM 641 C C . SER A 1 85 ? -8.083 -0.791 13.605 1.00 89.31 85 SER A C 1
ATOM 643 O O . SER A 1 85 ? -8.418 -1.329 12.545 1.00 89.31 85 SER A O 1
ATOM 645 N N . ILE A 1 86 ? -7.216 0.215 13.669 1.00 90.38 86 ILE A N 1
ATOM 646 C CA . ILE A 1 86 ? -6.496 0.787 12.532 1.00 90.38 86 ILE A CA 1
ATOM 647 C C . ILE A 1 86 ? -5.027 0.419 12.701 1.00 90.38 86 ILE A C 1
ATOM 649 O O . ILE A 1 86 ? -4.469 0.595 13.784 1.00 90.38 86 ILE A O 1
ATOM 653 N N . ARG A 1 87 ? -4.395 -0.072 11.635 1.00 91.12 87 ARG A N 1
ATOM 654 C CA . ARG A 1 87 ? -2.960 -0.385 11.607 1.00 91.12 87 ARG A CA 1
ATOM 655 C C . ARG A 1 87 ? -2.277 0.420 10.522 1.00 91.12 87 ARG A C 1
ATOM 657 O O . ARG A 1 87 ? -2.806 0.520 9.416 1.00 91.12 87 ARG A O 1
ATOM 664 N N . LYS A 1 88 ? -1.117 0.994 10.830 1.00 91.88 88 LYS A N 1
ATOM 665 C CA . LYS A 1 88 ? -0.340 1.812 9.897 1.00 91.88 88 LYS A CA 1
ATOM 666 C C . LYS A 1 88 ? 0.843 1.021 9.368 1.00 91.88 88 LYS A C 1
ATOM 668 O O . LYS A 1 88 ? 1.614 0.450 10.130 1.00 91.88 88 LYS A O 1
ATOM 673 N N . PHE A 1 89 ? 1.027 1.078 8.059 1.00 91.88 89 PHE A N 1
ATOM 674 C CA . PHE A 1 89 ? 2.155 0.494 7.356 1.00 91.88 89 PHE A CA 1
ATOM 675 C C . PHE A 1 89 ? 2.922 1.588 6.626 1.00 91.88 89 PHE A C 1
ATOM 677 O O . PHE A 1 89 ? 2.359 2.338 5.831 1.00 91.88 89 PHE A O 1
ATOM 684 N N . THR A 1 90 ? 4.220 1.668 6.893 1.00 92.31 90 THR A N 1
ATOM 685 C CA . THR A 1 90 ? 5.160 2.471 6.115 1.00 92.31 90 THR A CA 1
ATOM 686 C C . THR A 1 90 ? 5.760 1.587 5.037 1.00 92.31 90 THR A C 1
ATOM 688 O O . THR A 1 90 ? 6.392 0.576 5.339 1.00 92.31 90 THR A O 1
ATOM 691 N N . ILE A 1 91 ? 5.564 1.974 3.784 1.00 91.06 91 ILE A N 1
ATOM 692 C CA . ILE A 1 91 ? 6.078 1.266 2.617 1.00 91.06 91 ILE A CA 1
ATOM 693 C C . ILE A 1 91 ? 7.235 2.081 2.054 1.00 91.06 91 ILE A C 1
ATOM 695 O O . ILE A 1 91 ? 7.077 3.278 1.826 1.00 91.06 91 ILE A O 1
ATOM 699 N N . GLU A 1 92 ? 8.383 1.453 1.817 1.00 91.25 92 GLU A N 1
ATOM 700 C CA . GLU A 1 92 ? 9.535 2.072 1.153 1.00 91.25 92 GLU A CA 1
ATOM 701 C C . GLU A 1 92 ? 9.856 1.340 -0.147 1.00 91.25 92 GLU A C 1
ATOM 703 O O . GLU A 1 92 ? 10.095 0.132 -0.131 1.00 91.25 92 GLU A O 1
ATOM 708 N N . GLY A 1 93 ? 9.899 2.076 -1.260 1.00 88.81 93 GLY A N 1
ATOM 709 C CA . GLY A 1 93 ? 10.327 1.544 -2.551 1.00 88.81 93 GLY A CA 1
ATOM 710 C C . GLY A 1 93 ? 11.839 1.324 -2.576 1.00 88.81 93 GLY A C 1
ATOM 711 O O . GLY A 1 93 ? 12.612 2.255 -2.354 1.00 88.81 93 GLY A O 1
ATOM 712 N N . LYS A 1 94 ? 12.277 0.100 -2.864 1.00 89.06 94 LYS A N 1
ATOM 713 C CA . LYS A 1 94 ? 13.694 -0.292 -2.926 1.00 89.06 94 LYS A CA 1
ATOM 714 C C . LYS A 1 94 ? 14.171 -0.468 -4.360 1.00 89.06 94 LYS A C 1
ATOM 716 O O . LYS A 1 94 ? 15.243 0.008 -4.717 1.00 89.06 94 LYS A O 1
ATOM 721 N N . SER A 1 95 ? 13.364 -1.129 -5.179 1.00 85.69 95 SER A N 1
ATOM 722 C CA . SER A 1 95 ? 13.704 -1.479 -6.554 1.00 85.69 95 SER A CA 1
ATOM 723 C C . SER A 1 95 ? 12.457 -1.494 -7.413 1.00 85.69 95 SER A C 1
ATOM 725 O O . SER A 1 95 ? 11.407 -1.866 -6.907 1.00 85.69 95 SER A O 1
ATOM 727 N N . MET A 1 96 ? 12.578 -1.153 -8.698 1.00 83.06 96 MET A N 1
ATOM 728 C CA . MET A 1 96 ? 11.460 -1.281 -9.638 1.00 83.06 96 MET A CA 1
ATOM 729 C C . MET A 1 96 ? 10.878 -2.692 -9.653 1.00 83.06 96 MET A C 1
ATOM 731 O O . MET A 1 96 ? 11.640 -3.661 -9.615 1.00 83.06 96 MET A O 1
ATOM 735 N N . GLY A 1 97 ? 9.554 -2.761 -9.735 1.00 80.62 97 GLY A N 1
ATOM 736 C CA . GLY A 1 97 ? 8.780 -3.993 -9.819 1.00 80.62 97 GLY A CA 1
ATOM 737 C C . GLY A 1 97 ? 7.479 -3.882 -9.030 1.00 80.62 97 GLY A C 1
ATOM 738 O O . GLY A 1 97 ? 7.088 -2.796 -8.586 1.00 80.62 97 GLY A O 1
ATOM 739 N N . ARG A 1 98 ? 6.823 -5.021 -8.804 1.00 84.38 98 ARG A N 1
ATOM 740 C CA . ARG A 1 98 ? 5.555 -5.092 -8.063 1.00 84.38 98 ARG A CA 1
ATOM 741 C C . ARG A 1 98 ? 5.555 -6.144 -6.960 1.00 84.38 98 ARG A C 1
ATOM 743 O O . ARG A 1 98 ? 6.129 -7.220 -7.116 1.00 84.38 98 ARG A O 1
ATOM 750 N N . VAL A 1 99 ? 4.890 -5.844 -5.849 1.00 89.50 99 VAL A N 1
ATOM 751 C CA . VAL A 1 99 ? 4.638 -6.780 -4.738 1.00 89.50 99 VAL A CA 1
ATOM 752 C C . VAL A 1 99 ? 3.239 -6.569 -4.176 1.00 89.50 99 VAL A C 1
ATOM 754 O O . VAL A 1 99 ? 2.647 -5.515 -4.371 1.00 89.50 99 VAL A O 1
ATOM 757 N N . TYR A 1 100 ? 2.713 -7.555 -3.455 1.00 90.31 100 TYR A N 1
ATOM 758 C CA . TYR A 1 100 ? 1.374 -7.498 -2.878 1.00 90.31 100 TYR A CA 1
ATOM 759 C C . TYR A 1 100 ? 1.432 -7.578 -1.359 1.00 90.31 100 TYR A C 1
ATOM 761 O O . TYR A 1 100 ? 2.113 -8.435 -0.801 1.00 90.31 100 TYR A O 1
ATOM 769 N N . VAL A 1 101 ? 0.665 -6.732 -0.682 1.00 91.06 101 VAL A N 1
ATOM 770 C CA . VAL A 1 101 ? 0.420 -6.835 0.756 1.00 91.06 101 VAL A CA 1
ATOM 771 C C . VAL A 1 101 ? -0.937 -7.480 0.963 1.00 91.06 101 VAL A C 1
ATOM 773 O O . VAL A 1 101 ? -1.968 -6.990 0.502 1.00 91.06 101 VAL A O 1
ATOM 776 N N . ARG A 1 102 ? -0.932 -8.610 1.658 1.00 92.12 102 ARG A N 1
ATOM 777 C CA . ARG A 1 102 ? -2.112 -9.433 1.900 1.00 92.12 102 ARG A CA 1
ATOM 778 C C . ARG A 1 102 ? -2.470 -9.353 3.373 1.00 92.12 102 ARG A C 1
ATOM 780 O O . ARG A 1 102 ? -1.618 -9.597 4.219 1.00 92.12 102 ARG A O 1
ATOM 787 N N . ALA A 1 103 ? -3.725 -9.039 3.675 1.00 90.38 103 ALA A N 1
ATOM 788 C CA . ALA A 1 103 ? -4.273 -9.175 5.020 1.00 90.38 103 ALA A CA 1
ATOM 789 C C . ALA A 1 103 ? -5.065 -10.484 5.089 1.00 90.38 103 ALA A C 1
ATOM 791 O O . ALA A 1 103 ? -6.048 -10.655 4.365 1.00 90.38 103 ALA A O 1
ATOM 792 N N . LEU A 1 104 ? -4.599 -11.418 5.912 1.00 89.25 104 LEU A N 1
ATOM 793 C CA . LEU A 1 104 ? -5.040 -12.805 5.955 1.00 89.25 104 LEU A CA 1
ATOM 794 C C . LEU A 1 104 ? -5.804 -13.108 7.245 1.00 89.25 104 LEU A C 1
ATOM 796 O O . LEU A 1 104 ? -5.325 -12.791 8.336 1.00 89.25 104 LEU A O 1
ATOM 800 N N . VAL A 1 105 ? -6.936 -13.803 7.114 1.00 88.12 105 VAL A N 1
ATOM 801 C CA . VAL A 1 105 ? -7.593 -14.501 8.233 1.00 88.12 105 VAL A CA 1
ATOM 802 C C . VAL A 1 105 ? -6.954 -15.875 8.375 1.00 88.12 105 VAL A C 1
ATOM 804 O O . VAL A 1 105 ? -6.827 -16.594 7.380 1.00 88.12 105 VAL A O 1
ATOM 807 N N . ASP A 1 106 ? -6.509 -16.218 9.584 1.00 85.50 106 ASP A N 1
ATOM 808 C CA . ASP A 1 106 ? -5.917 -17.520 9.927 1.00 85.50 106 ASP A CA 1
ATOM 809 C C . ASP A 1 106 ? -4.779 -17.984 8.997 1.00 85.50 106 ASP A C 1
ATOM 811 O O . ASP A 1 106 ? -4.498 -19.173 8.884 1.00 85.50 106 ASP A O 1
ATOM 815 N N . ASN A 1 107 ? -4.089 -17.049 8.329 1.00 82.06 107 ASN A N 1
ATOM 816 C CA . ASN A 1 107 ? -3.081 -17.306 7.284 1.00 82.06 107 ASN A CA 1
ATOM 817 C C . ASN A 1 107 ? -3.593 -17.960 5.993 1.00 82.06 107 ASN A C 1
ATOM 819 O O . ASN A 1 107 ? -2.777 -18.390 5.179 1.00 82.06 107 ASN A O 1
ATOM 823 N N . LEU A 1 108 ? -4.905 -18.038 5.782 1.00 81.31 108 LEU A N 1
ATOM 824 C CA . LEU A 1 108 ? -5.481 -18.807 4.678 1.00 81.31 108 LEU A CA 1
ATOM 825 C C . LEU A 1 108 ? -6.039 -17.914 3.571 1.00 81.31 108 LEU A C 1
ATOM 827 O O . LEU A 1 108 ? -5.671 -18.064 2.404 1.00 81.31 108 LEU A O 1
ATOM 831 N N . TYR A 1 109 ? -6.907 -16.966 3.924 1.00 83.38 109 TYR A N 1
ATOM 832 C CA . TYR A 1 109 ? -7.701 -16.222 2.944 1.00 83.38 109 TYR A CA 1
ATOM 833 C C . TYR A 1 109 ? -7.522 -14.718 3.090 1.00 83.38 109 TYR A C 1
ATOM 835 O O . TYR A 1 109 ? -7.408 -14.205 4.201 1.00 83.38 109 TYR A O 1
ATOM 843 N N . ASN A 1 110 ? -7.526 -14.012 1.957 1.00 84.12 110 ASN A N 1
ATOM 844 C CA . ASN A 1 110 ? -7.483 -12.553 1.934 1.00 84.12 110 ASN A CA 1
ATOM 845 C C . ASN A 1 110 ? -8.796 -11.994 2.495 1.00 84.12 110 ASN A C 1
ATOM 847 O O . ASN A 1 110 ? -9.855 -12.224 1.916 1.00 84.12 110 ASN A O 1
ATOM 851 N N . PHE A 1 111 ? -8.722 -11.259 3.602 1.00 86.56 111 PHE A N 1
ATOM 852 C CA . PHE A 1 111 ? -9.886 -10.620 4.222 1.00 86.56 111 PHE A CA 1
ATOM 853 C C . PHE A 1 111 ? -10.360 -9.382 3.451 1.00 86.56 111 PHE A C 1
ATOM 855 O O . PHE A 1 111 ? -11.548 -9.078 3.392 1.00 86.56 111 PHE A O 1
ATOM 862 N N . THR A 1 112 ? -9.409 -8.672 2.847 1.00 86.69 112 THR A N 1
ATOM 863 C CA . THR A 1 112 ? -9.627 -7.533 1.952 1.00 86.69 112 THR A CA 1
ATOM 864 C C . THR A 1 112 ? -8.903 -7.791 0.636 1.00 86.69 112 THR A C 1
ATOM 866 O O . THR A 1 112 ? -8.010 -8.642 0.570 1.00 86.69 112 THR A O 1
ATOM 869 N N . LEU A 1 113 ? -9.260 -7.036 -0.406 1.00 88.50 113 LEU A N 1
ATOM 870 C CA . LEU A 1 113 ? -8.476 -6.988 -1.635 1.00 88.50 113 LEU A CA 1
ATOM 871 C C . LEU A 1 113 ? -6.997 -6.725 -1.276 1.00 88.50 113 LEU A C 1
ATOM 873 O O . LEU A 1 113 ? -6.737 -5.813 -0.480 1.00 88.50 113 LEU A O 1
ATOM 877 N N . PRO A 1 114 ? -6.048 -7.541 -1.777 1.00 91.00 114 PRO A N 1
ATOM 878 C CA . PRO A 1 114 ? -4.630 -7.302 -1.557 1.00 91.00 114 PRO A CA 1
ATOM 879 C C . PRO A 1 114 ? -4.227 -5.924 -2.067 1.00 91.00 114 PRO A C 1
ATOM 881 O O . PRO A 1 114 ? -4.652 -5.522 -3.147 1.00 91.00 114 PRO A O 1
ATOM 884 N N . LEU A 1 115 ? -3.374 -5.241 -1.311 1.00 90.69 115 LEU A N 1
ATOM 885 C CA . LEU A 1 115 ? -2.784 -3.989 -1.755 1.00 90.69 115 LEU A CA 1
ATOM 886 C C . LEU A 1 115 ? -1.639 -4.296 -2.717 1.00 90.69 115 LEU A C 1
ATOM 888 O O . LEU A 1 115 ? -0.643 -4.899 -2.322 1.00 90.69 115 LEU A O 1
ATOM 892 N N . GLU A 1 116 ? -1.749 -3.848 -3.957 1.00 90.25 116 GLU A N 1
ATOM 893 C CA . GLU A 1 116 ? -0.652 -3.887 -4.914 1.00 90.25 116 GLU A CA 1
ATOM 894 C C . GLU A 1 116 ? 0.292 -2.698 -4.691 1.00 90.25 116 GLU A C 1
ATOM 896 O O . GLU A 1 116 ? -0.121 -1.543 -4.734 1.00 90.25 116 GLU A O 1
ATOM 901 N N . ILE A 1 117 ? 1.576 -2.963 -4.475 1.00 88.19 117 ILE A N 1
ATOM 902 C CA . ILE A 1 117 ? 2.631 -1.951 -4.410 1.00 88.19 117 ILE A CA 1
ATOM 903 C C . ILE A 1 117 ? 3.411 -2.013 -5.716 1.00 88.19 117 ILE A C 1
ATOM 905 O O . ILE A 1 117 ? 4.076 -3.012 -5.996 1.00 88.19 117 ILE A O 1
ATOM 909 N N . ARG A 1 118 ? 3.383 -0.921 -6.478 1.00 85.69 118 ARG A N 1
ATOM 910 C CA . ARG A 1 118 ? 4.202 -0.732 -7.677 1.00 85.69 118 ARG A CA 1
ATOM 911 C C . ARG A 1 118 ? 5.327 0.239 -7.378 1.00 85.69 118 ARG A C 1
ATOM 913 O O . ARG A 1 118 ? 5.078 1.365 -6.948 1.00 85.69 118 ARG A O 1
ATOM 920 N N . VAL A 1 119 ? 6.557 -0.187 -7.630 1.00 83.69 119 VAL A N 1
ATOM 921 C CA . VAL A 1 119 ? 7.736 0.661 -7.482 1.00 83.69 119 VAL A CA 1
ATOM 922 C C . VAL A 1 119 ? 8.229 1.085 -8.855 1.00 83.69 119 VAL A C 1
ATOM 924 O O . VAL A 1 119 ? 8.520 0.245 -9.704 1.00 83.69 119 VAL A O 1
ATOM 927 N N . VAL A 1 120 ? 8.321 2.396 -9.069 1.00 79.56 120 VAL A N 1
ATOM 928 C CA . VAL A 1 120 ? 8.700 3.003 -10.354 1.00 79.56 120 VAL A CA 1
ATOM 929 C C . VAL A 1 120 ? 9.977 3.830 -10.214 1.00 79.56 120 VAL A C 1
ATOM 931 O O . VAL A 1 120 ? 10.274 4.357 -9.145 1.00 79.56 120 VAL A O 1
ATOM 934 N N . ASP A 1 121 ? 10.746 3.978 -11.291 1.00 76.44 121 ASP A N 1
ATOM 935 C CA . ASP A 1 121 ? 11.981 4.783 -11.303 1.00 76.44 121 ASP A CA 1
ATOM 936 C C . ASP A 1 121 ? 11.764 6.183 -11.899 1.00 76.44 121 ASP A C 1
ATOM 938 O O . ASP A 1 121 ? 12.558 6.710 -12.676 1.00 76.44 121 ASP A O 1
ATOM 942 N N . ASN A 1 122 ? 10.629 6.807 -11.576 1.00 67.12 122 ASN A N 1
ATOM 943 C CA . ASN A 1 122 ? 10.386 8.199 -11.929 1.00 67.12 122 ASN A CA 1
ATOM 944 C C . ASN A 1 122 ? 9.815 8.987 -10.744 1.00 67.12 122 ASN A C 1
ATOM 946 O O . ASN A 1 122 ? 9.029 8.495 -9.941 1.00 67.12 122 ASN A O 1
ATOM 950 N N . GLY A 1 123 ? 10.239 10.248 -10.633 1.00 58.47 123 GLY A N 1
ATOM 951 C CA . GLY A 1 123 ? 9.743 11.175 -9.609 1.00 58.47 123 GLY A CA 1
ATOM 952 C C . GLY A 1 123 ? 8.357 11.748 -9.916 1.00 58.47 123 GLY A C 1
ATOM 953 O O . GLY A 1 123 ? 7.836 12.524 -9.124 1.00 58.47 123 GLY A O 1
ATOM 954 N N . THR A 1 124 ? 7.779 11.399 -11.069 1.00 58.25 124 THR A N 1
ATOM 955 C CA . THR A 1 124 ? 6.429 11.797 -11.476 1.00 58.25 124 THR A CA 1
ATOM 956 C C . THR A 1 124 ? 5.373 10.787 -11.054 1.00 58.25 124 THR A C 1
ATOM 958 O O . THR A 1 124 ? 4.216 11.035 -11.348 1.00 58.25 124 THR A O 1
ATOM 961 N N . PHE A 1 125 ? 5.757 9.698 -10.373 1.00 59.03 125 PHE A N 1
ATOM 962 C CA . PHE A 1 125 ? 4.886 8.602 -9.920 1.00 59.03 125 PHE A CA 1
ATOM 963 C C . PHE A 1 125 ? 4.232 7.802 -11.064 1.00 59.03 125 PHE A C 1
ATOM 965 O O . PHE A 1 125 ? 3.423 6.908 -10.822 1.00 59.03 125 PHE A O 1
ATOM 972 N N . GLY A 1 126 ? 4.585 8.117 -12.315 1.00 57.56 126 GLY A N 1
ATOM 973 C CA . GLY A 1 126 ? 3.896 7.640 -13.502 1.00 57.56 126 GLY A CA 1
ATOM 974 C C . GLY A 1 126 ? 4.189 6.191 -13.789 1.00 57.56 126 GLY A C 1
ATOM 975 O O . GLY A 1 126 ? 5.325 5.734 -13.696 1.00 57.56 126 GLY A O 1
ATOM 976 N N . GLN A 1 127 ? 3.165 5.465 -14.217 1.00 55.75 127 GLN A N 1
ATO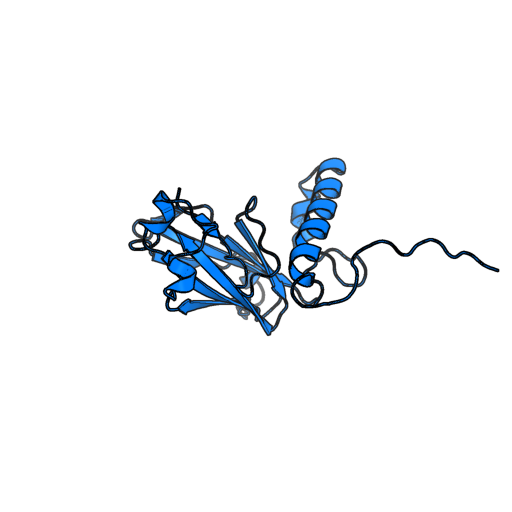M 977 C CA . GLN A 1 127 ? 3.371 4.124 -14.756 1.00 55.75 127 GLN A CA 1
ATOM 978 C C . GLN A 1 127 ? 4.022 4.178 -16.140 1.00 55.75 127 GLN A C 1
ATOM 980 O O . GLN A 1 127 ? 4.609 3.195 -16.557 1.00 55.75 127 GLN A O 1
ATOM 985 N N . ALA A 1 128 ? 4.010 5.331 -16.816 1.00 51.19 128 ALA A N 1
ATOM 986 C CA . ALA A 1 128 ? 4.850 5.596 -17.979 1.00 51.19 128 ALA A CA 1
ATOM 987 C C . ALA A 1 128 ? 6.163 6.274 -17.550 1.00 51.19 128 ALA A C 1
ATOM 989 O O . ALA A 1 128 ? 6.173 7.185 -16.719 1.00 51.19 128 ALA A O 1
ATOM 990 N N . SER A 1 129 ? 7.284 5.840 -18.125 1.00 51.19 129 SER A N 1
ATOM 991 C CA . SER A 1 129 ? 8.585 6.497 -17.956 1.00 51.19 129 SER A CA 1
ATOM 992 C C . SER A 1 129 ? 8.570 7.937 -18.500 1.00 51.19 129 SER A C 1
ATOM 994 O O . SER A 1 129 ? 7.684 8.317 -19.263 1.00 51.19 129 SER A O 1
ATOM 996 N N . LYS A 1 130 ? 9.593 8.743 -18.165 1.00 48.34 130 LYS A N 1
ATOM 997 C CA . LYS A 1 130 ? 9.754 10.136 -18.645 1.00 48.34 130 LYS A CA 1
ATOM 998 C C . LYS A 1 130 ? 9.685 10.303 -20.175 1.00 48.34 130 LYS A C 1
ATOM 1000 O O . LYS A 1 130 ? 9.484 11.418 -20.636 1.00 48.34 130 LYS A O 1
ATOM 1005 N N . ALA A 1 131 ? 9.861 9.229 -20.947 1.00 50.12 131 ALA A N 1
ATOM 1006 C CA . ALA A 1 131 ? 9.794 9.232 -22.409 1.00 50.12 131 ALA A CA 1
ATOM 1007 C C . ALA A 1 131 ? 8.448 8.724 -22.969 1.00 50.12 131 ALA A C 1
ATOM 1009 O O . ALA A 1 131 ? 8.356 8.434 -24.157 1.00 50.12 131 ALA A O 1
ATOM 1010 N N . GLY A 1 132 ? 7.425 8.531 -22.127 1.00 50.28 132 GLY A N 1
ATOM 1011 C CA . GLY A 1 132 ? 6.162 7.903 -22.531 1.00 50.28 132 GLY A CA 1
ATOM 1012 C C . GLY A 1 132 ? 6.265 6.390 -22.757 1.00 50.28 132 GLY A C 1
ATOM 1013 O O . GLY A 1 132 ? 5.271 5.754 -23.093 1.00 50.28 132 GLY A O 1
ATOM 1014 N N . ALA A 1 133 ? 7.446 5.795 -22.545 1.00 55.97 133 ALA A N 1
ATOM 1015 C CA . ALA A 1 133 ? 7.640 4.355 -22.642 1.00 55.97 133 ALA A CA 1
ATOM 1016 C C . ALA A 1 133 ? 6.962 3.668 -21.453 1.00 55.97 133 ALA A C 1
ATOM 1018 O O . ALA A 1 133 ? 7.254 3.987 -20.293 1.00 55.97 133 ALA A O 1
ATOM 1019 N N . ILE A 1 134 ? 6.067 2.738 -21.761 1.00 59.56 134 ILE A N 1
ATOM 1020 C CA . ILE A 1 134 ? 5.362 1.899 -20.802 1.00 59.56 134 ILE A CA 1
ATOM 1021 C C . ILE A 1 134 ? 6.332 0.779 -20.382 1.00 59.56 134 ILE A C 1
ATOM 1023 O O . ILE A 1 134 ? 6.851 0.085 -21.251 1.00 59.56 134 ILE A O 1
ATOM 1027 N N . PRO A 1 135 ? 6.653 0.607 -19.089 1.00 58.47 135 PRO A N 1
ATOM 1028 C CA . PRO A 1 135 ? 7.519 -0.476 -18.643 1.00 58.47 135 PRO A CA 1
ATOM 1029 C C . PRO A 1 135 ? 6.933 -1.834 -19.043 1.00 58.47 135 PRO A C 1
ATOM 1031 O O . PRO A 1 135 ? 5.717 -2.022 -19.018 1.00 58.47 135 PRO A O 1
ATOM 1034 N N . GLN A 1 136 ? 7.804 -2.783 -19.385 1.00 58.72 136 GLN A N 1
ATOM 1035 C CA . GLN A 1 136 ? 7.441 -4.083 -19.967 1.00 58.72 136 GLN A CA 1
ATOM 1036 C C . GLN A 1 136 ? 6.392 -4.852 -19.141 1.00 58.72 136 GLN A C 1
ATOM 10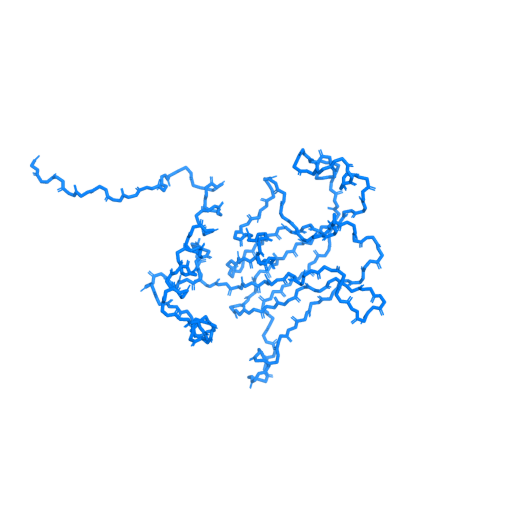38 O O . GLN A 1 136 ? 5.537 -5.550 -19.678 1.00 58.72 136 GLN A O 1
ATOM 1043 N N . GLU A 1 137 ? 6.408 -4.670 -17.823 1.00 57.94 137 GLU A N 1
ATOM 1044 C CA . GLU A 1 137 ? 5.445 -5.260 -16.890 1.00 57.94 137 GLU A CA 1
ATOM 1045 C C . GLU A 1 137 ? 4.003 -4.772 -17.137 1.00 57.94 137 GLU A C 1
ATOM 1047 O O . GLU A 1 137 ? 3.053 -5.542 -17.008 1.00 57.94 137 GLU A O 1
ATOM 1052 N N . PHE A 1 138 ? 3.831 -3.515 -17.555 1.00 62.94 138 PHE A N 1
ATOM 1053 C CA . PHE A 1 138 ? 2.532 -2.934 -17.902 1.00 62.94 138 PHE A CA 1
ATOM 1054 C C . PHE A 1 138 ? 2.105 -3.289 -19.326 1.00 62.94 138 PHE A C 1
ATOM 1056 O O . PHE A 1 138 ? 0.910 -3.386 -19.587 1.00 62.94 138 PHE A O 1
ATOM 1063 N N . GLU A 1 139 ? 3.044 -3.535 -20.245 1.00 63.53 139 GLU A N 1
ATOM 1064 C CA . GLU A 1 139 ? 2.715 -4.019 -21.593 1.00 63.53 139 GLU A CA 1
ATOM 1065 C C . GLU A 1 139 ? 2.025 -5.389 -21.539 1.00 63.53 139 GLU A C 1
ATOM 1067 O O . GLU A 1 139 ? 1.071 -5.640 -22.277 1.00 63.53 139 GLU A O 1
ATOM 1072 N N . VAL A 1 140 ? 2.439 -6.261 -20.612 1.00 66.62 140 VAL A N 1
ATOM 1073 C CA . VAL A 1 140 ? 1.796 -7.567 -20.391 1.00 66.62 140 VAL A CA 1
ATOM 1074 C C . VAL A 1 140 ? 0.350 -7.416 -19.915 1.00 66.62 140 VAL A C 1
ATOM 1076 O O . VAL A 1 140 ? -0.508 -8.206 -20.303 1.00 66.62 140 VAL A O 1
ATOM 1079 N N . ASP A 1 141 ? 0.047 -6.413 -19.094 1.00 66.50 141 ASP A N 1
ATOM 1080 C CA . ASP A 1 141 ? -1.317 -6.198 -18.607 1.00 66.50 141 ASP A CA 1
ATOM 1081 C C . ASP A 1 141 ? -2.182 -5.429 -19.615 1.00 66.50 141 ASP A C 1
ATOM 1083 O O . ASP A 1 141 ? -3.346 -5.776 -19.804 1.00 66.50 141 ASP A O 1
ATOM 1087 N N . LEU A 1 142 ? -1.616 -4.455 -20.334 1.00 70.56 142 LEU A N 1
ATOM 1088 C CA . LEU A 1 142 ? -2.314 -3.721 -21.394 1.00 70.56 142 LEU A CA 1
ATOM 1089 C C . LEU A 1 142 ? -2.589 -4.589 -22.626 1.00 70.56 142 LEU A C 1
ATOM 1091 O O . LEU A 1 142 ? -3.627 -4.425 -23.258 1.00 70.56 142 LEU A O 1
ATOM 1095 N N . SER A 1 143 ? -1.708 -5.537 -22.952 1.00 73.75 143 SER A N 1
ATOM 1096 C CA . SER A 1 143 ? -1.906 -6.464 -24.078 1.00 73.75 143 SER A CA 1
ATOM 1097 C C . SER A 1 143 ? -3.060 -7.451 -23.871 1.00 73.75 143 SER A C 1
ATOM 1099 O O . SER A 1 143 ? -3.540 -8.036 -24.841 1.00 73.75 143 SER A O 1
ATOM 1101 N N . LYS A 1 144 ? -3.543 -7.615 -22.631 1.00 79.75 144 LYS A N 1
ATOM 1102 C CA . LYS A 1 144 ? -4.746 -8.406 -22.312 1.00 79.75 144 LYS A CA 1
ATOM 1103 C C . LYS A 1 144 ? -6.047 -7.621 -22.508 1.00 79.75 144 LYS A C 1
ATOM 1105 O O . LYS A 1 144 ? -7.120 -8.216 -22.443 1.00 79.75 144 LYS A O 1
ATOM 1110 N N . LEU A 1 145 ? -5.962 -6.307 -22.704 1.00 79.44 145 LEU A N 1
ATOM 1111 C CA . LEU A 1 145 ? -7.102 -5.408 -22.849 1.00 79.44 145 LEU A CA 1
ATOM 1112 C C . LEU A 1 145 ? -7.347 -5.077 -24.325 1.00 79.44 145 LEU A C 1
ATOM 1114 O O . LEU A 1 145 ? -6.436 -5.108 -25.153 1.00 79.44 145 LEU A O 1
ATOM 1118 N N . SER A 1 146 ? -8.581 -4.707 -24.671 1.00 85.44 146 SER A N 1
ATOM 1119 C CA . SER A 1 146 ? -8.839 -4.094 -25.976 1.00 85.44 146 SER A CA 1
ATOM 1120 C C . SER A 1 146 ? -8.155 -2.723 -26.073 1.00 85.44 146 SER A C 1
ATOM 1122 O O . SER A 1 146 ? -7.935 -2.056 -25.064 1.00 85.44 146 SER A O 1
ATOM 1124 N N . LEU A 1 147 ? -7.873 -2.239 -27.290 1.00 80.31 147 LEU A N 1
ATOM 1125 C CA . LEU A 1 147 ? -7.233 -0.928 -27.500 1.00 80.31 147 LEU A CA 1
ATOM 1126 C C . LEU A 1 147 ? -7.969 0.216 -26.778 1.00 80.31 147 LEU A C 1
ATOM 1128 O O . LEU A 1 147 ? -7.340 1.121 -26.233 1.00 80.31 147 LEU A O 1
ATOM 1132 N N . LYS A 1 148 ? -9.307 0.163 -26.749 1.00 80.06 148 LYS A N 1
ATOM 1133 C CA . LYS A 1 148 ? -10.137 1.153 -26.056 1.00 80.06 148 LYS A CA 1
ATOM 1134 C C . LYS A 1 148 ? -9.930 1.098 -24.541 1.00 80.06 148 LYS A C 1
ATOM 1136 O O . LYS A 1 148 ? -9.775 2.140 -23.915 1.00 80.06 148 LYS A O 1
ATOM 1141 N N . GLU A 1 149 ? -9.918 -0.097 -23.962 1.00 79.62 149 GLU A N 1
ATOM 1142 C CA . GLU A 1 149 ? -9.695 -0.294 -22.526 1.00 79.62 149 GLU A CA 1
ATOM 1143 C C . GLU A 1 149 ? -8.266 0.069 -22.129 1.00 79.62 149 GLU A C 1
ATOM 1145 O O . GLU A 1 149 ? -8.075 0.747 -21.128 1.00 79.62 149 GLU A O 1
ATOM 1150 N N . ALA A 1 150 ? -7.274 -0.294 -22.944 1.00 74.12 150 ALA A N 1
ATOM 1151 C CA . ALA A 1 150 ? -5.883 0.085 -22.734 1.00 74.12 150 ALA A CA 1
ATOM 1152 C C . ALA A 1 150 ? -5.699 1.614 -22.749 1.00 74.12 150 ALA A C 1
ATOM 1154 O O . ALA A 1 150 ? -5.012 2.157 -21.888 1.00 74.12 150 ALA A O 1
ATOM 1155 N N . ALA A 1 151 ? -6.352 2.329 -23.673 1.00 74.56 151 ALA A N 1
ATOM 1156 C CA . ALA A 1 151 ? -6.301 3.791 -23.723 1.00 74.56 151 ALA A CA 1
ATOM 1157 C C . ALA A 1 151 ? -6.948 4.446 -22.489 1.00 74.56 151 ALA A C 1
ATOM 1159 O O . ALA A 1 151 ? -6.368 5.362 -21.907 1.00 74.56 151 ALA A O 1
ATOM 1160 N N . VAL A 1 152 ? -8.116 3.950 -22.057 1.00 78.81 152 VAL A N 1
ATOM 1161 C CA . VAL A 1 152 ? -8.762 4.401 -20.810 1.00 78.81 152 VAL A CA 1
ATOM 1162 C C . VAL A 1 152 ? -7.847 4.135 -19.616 1.00 78.81 152 VAL A C 1
ATOM 1164 O O . VAL A 1 152 ? -7.647 5.020 -18.790 1.00 78.81 152 VAL A O 1
ATOM 1167 N N . ARG A 1 153 ? -7.215 2.960 -19.574 1.00 73.88 153 ARG A N 1
ATOM 1168 C CA . ARG A 1 153 ? -6.312 2.557 -18.499 1.00 73.88 153 ARG A CA 1
ATOM 1169 C C . ARG A 1 153 ? -5.118 3.493 -18.357 1.00 73.88 153 ARG A C 1
ATOM 1171 O O . ARG A 1 153 ? -4.808 3.925 -17.251 1.00 73.88 153 ARG A O 1
ATOM 1178 N N . VAL A 1 154 ? -4.480 3.831 -19.476 1.00 71.50 154 VAL A N 1
ATOM 1179 C CA . VAL A 1 154 ? -3.359 4.776 -19.501 1.00 71.50 154 VAL A CA 1
ATOM 1180 C C . VAL A 1 154 ? -3.810 6.160 -19.031 1.00 71.50 154 VAL A C 1
ATOM 1182 O O . VAL A 1 154 ? -3.102 6.784 -18.245 1.00 71.50 154 VAL A O 1
ATOM 1185 N N . ALA A 1 155 ? -4.988 6.629 -19.453 1.00 72.12 155 ALA A N 1
ATOM 1186 C CA . ALA A 1 155 ? -5.526 7.915 -19.009 1.00 72.12 155 ALA A CA 1
ATOM 1187 C C . ALA A 1 155 ? -5.803 7.939 -17.494 1.00 72.12 155 ALA A C 1
ATOM 1189 O O . ALA A 1 155 ? -5.394 8.877 -16.811 1.00 72.12 155 ALA A O 1
ATOM 1190 N N . GLU A 1 156 ? -6.424 6.890 -16.948 1.00 70.12 156 GLU A N 1
ATOM 1191 C CA . GLU A 1 156 ? -6.645 6.741 -15.504 1.00 70.12 156 GLU A CA 1
ATOM 1192 C C . GLU A 1 156 ? -5.328 6.715 -14.725 1.00 70.12 156 GLU A C 1
ATOM 1194 O O . GLU A 1 156 ? -5.227 7.322 -13.658 1.00 70.12 156 GLU A O 1
ATOM 1199 N N . ASP A 1 157 ? -4.308 6.036 -15.252 1.00 66.94 157 ASP A N 1
ATOM 1200 C CA . ASP A 1 157 ? -2.987 5.996 -14.632 1.00 66.94 157 ASP A CA 1
ATOM 1201 C C . ASP A 1 157 ? -2.299 7.364 -14.645 1.00 66.94 157 ASP A C 1
ATOM 1203 O O . ASP A 1 157 ? -1.601 7.662 -13.682 1.00 66.94 157 ASP A O 1
ATOM 1207 N N . GLN A 1 158 ? -2.522 8.214 -15.658 1.00 66.81 158 GLN A N 1
ATOM 1208 C CA . GLN A 1 158 ? -2.036 9.603 -15.657 1.00 66.81 158 GLN A CA 1
ATOM 1209 C C . GLN A 1 158 ? -2.817 10.499 -14.682 1.00 66.81 158 GLN A C 1
ATOM 1211 O O . GLN A 1 158 ? -2.212 11.303 -13.979 1.00 66.81 158 GLN A O 1
ATOM 1216 N N . MET A 1 159 ? -4.138 10.336 -14.566 1.00 65.81 159 MET A N 1
ATOM 1217 C CA . MET A 1 159 ? -4.955 11.150 -13.653 1.00 65.81 159 MET A CA 1
ATOM 1218 C C . MET A 1 159 ? -4.636 10.888 -12.176 1.00 65.81 159 MET A C 1
ATOM 1220 O O . MET A 1 159 ? -4.509 11.823 -11.390 1.00 65.81 159 MET A O 1
ATOM 1224 N N . HIS A 1 160 ? -4.456 9.624 -11.782 1.00 61.31 160 HIS A N 1
ATOM 1225 C CA . HIS A 1 160 ? -4.082 9.276 -10.402 1.00 61.31 160 HIS A CA 1
ATOM 1226 C C . HIS A 1 160 ? -2.625 9.624 -10.069 1.00 61.31 160 HIS A C 1
ATOM 1228 O O . HIS A 1 160 ? -2.228 9.619 -8.902 1.00 61.31 160 HIS A O 1
ATOM 1234 N N . ASN A 1 161 ? -1.842 9.955 -11.093 1.00 56.50 161 ASN A N 1
ATOM 1235 C CA . ASN A 1 161 ? -0.454 10.347 -10.977 1.00 56.50 161 ASN A CA 1
ATOM 1236 C C . ASN A 1 161 ? -0.281 11.764 -10.417 1.00 56.50 161 ASN A C 1
ATOM 1238 O O . ASN A 1 161 ? 0.519 12.006 -9.511 1.00 56.50 161 ASN A O 1
ATOM 1242 N N . GLU A 1 162 ? -1.076 12.702 -10.936 1.00 49.47 162 GLU A N 1
ATOM 1243 C CA . GLU A 1 162 ? -1.016 14.123 -10.580 1.00 49.47 162 GLU A CA 1
ATOM 1244 C C . GLU A 1 162 ? -1.450 14.386 -9.132 1.00 49.47 162 GLU A C 1
ATOM 1246 O O . GLU A 1 162 ? -0.914 15.279 -8.471 1.00 49.47 162 GLU A O 1
ATOM 1251 N N . VAL A 1 163 ? -2.343 13.551 -8.588 1.00 45.34 163 VAL A N 1
ATOM 1252 C CA . VAL A 1 163 ? -2.838 13.661 -7.203 1.00 45.34 163 VAL A CA 1
ATOM 1253 C C . VAL A 1 163 ? -1.711 13.473 -6.169 1.00 45.34 163 VAL A C 1
ATOM 1255 O O . VAL A 1 163 ? -1.804 13.971 -5.048 1.00 45.34 163 VAL A O 1
ATOM 1258 N N . GLY A 1 164 ? -0.600 12.820 -6.541 1.00 41.19 164 GLY A N 1
ATOM 1259 C CA . GLY A 1 164 ? 0.606 12.738 -5.709 1.00 41.19 164 GLY A CA 1
ATOM 1260 C C . GLY A 1 164 ? 1.482 14.001 -5.735 1.00 41.19 164 GLY A C 1
ATOM 1261 O O . GLY A 1 164 ? 2.156 14.300 -4.750 1.00 41.19 164 GLY A O 1
ATOM 1262 N N . GLN A 1 165 ? 1.478 14.774 -6.826 1.00 43.53 165 GLN A N 1
ATOM 1263 C CA . GLN A 1 165 ? 2.327 15.968 -6.961 1.00 43.53 165 GLN A CA 1
ATOM 1264 C C . GLN A 1 165 ? 1.737 17.210 -6.283 1.00 43.53 165 GLN A C 1
ATOM 1266 O O . GLN A 1 165 ? 2.485 18.044 -5.764 1.00 43.53 165 GLN A O 1
ATOM 1271 N N . SER A 1 166 ? 0.407 17.312 -6.205 1.00 42.56 166 SER A N 1
ATOM 1272 C CA . SER A 1 166 ? -0.291 18.506 -5.706 1.00 42.56 166 SER A C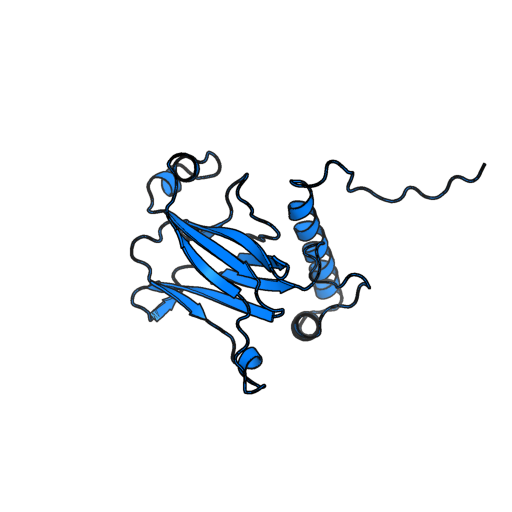A 1
ATOM 1273 C C . SER A 1 166 ? -0.052 18.834 -4.223 1.00 42.56 166 SER A C 1
ATOM 1275 O O . SER A 1 166 ? -0.453 19.902 -3.768 1.00 42.56 166 SER A O 1
ATOM 1277 N N . PHE A 1 167 ? 0.616 17.961 -3.459 1.00 40.81 167 PHE A N 1
ATOM 1278 C CA . PHE A 1 167 ? 1.013 18.233 -2.070 1.00 40.81 167 PHE A CA 1
ATOM 1279 C C . PHE A 1 167 ? 2.466 18.714 -1.898 1.00 40.81 167 PHE A C 1
ATOM 1281 O O . PHE A 1 167 ? 2.822 19.126 -0.794 1.00 40.81 167 PHE A O 1
ATOM 1288 N N . GLN A 1 168 ? 3.310 18.688 -2.941 1.00 39.75 168 GLN A N 1
ATOM 1289 C CA . GLN A 1 168 ? 4.719 19.116 -2.843 1.00 39.75 168 GLN A CA 1
ATOM 1290 C C . GLN A 1 168 ? 5.143 20.222 -3.815 1.00 39.75 168 GLN A C 1
ATOM 1292 O O . GLN A 1 168 ? 6.170 20.851 -3.560 1.00 39.75 168 GLN A O 1
ATOM 1297 N N . SER A 1 169 ? 4.381 20.525 -4.868 1.00 37.06 169 SER A N 1
ATOM 1298 C CA . SER A 1 169 ? 4.696 21.647 -5.756 1.00 37.06 169 SER A CA 1
ATOM 1299 C C . SER A 1 169 ? 3.588 22.692 -5.763 1.00 37.06 169 SER A C 1
ATOM 1301 O O . SER A 1 169 ? 2.543 22.533 -6.392 1.00 37.06 169 SER A O 1
ATOM 1303 N N . SER A 1 170 ? 3.859 23.830 -5.131 1.00 38.78 170 SER A N 1
ATOM 1304 C CA . SER A 1 170 ? 3.367 25.115 -5.618 1.00 38.78 170 SER A CA 1
ATOM 1305 C C . SER A 1 170 ? 3.860 25.264 -7.066 1.00 38.78 170 SER A C 1
ATOM 1307 O O . SER A 1 170 ? 5.015 25.611 -7.291 1.00 38.78 170 SER A O 1
ATOM 1309 N N . GLY A 1 171 ? 3.030 24.910 -8.048 1.00 31.92 171 GLY A N 1
ATOM 1310 C CA . GLY A 1 171 ? 3.415 24.953 -9.461 1.00 31.92 171 GLY A CA 1
ATOM 1311 C C . GLY A 1 171 ? 2.518 24.093 -10.343 1.00 31.92 171 GLY A C 1
ATOM 1312 O O . GLY A 1 171 ? 2.820 22.931 -10.570 1.00 31.92 171 GLY A O 1
ATOM 1313 N N . SER A 1 172 ? 1.404 24.700 -10.755 1.00 33.84 172 SER A N 1
ATOM 1314 C CA . SER A 1 172 ? 0.479 24.366 -11.851 1.00 33.84 172 SER A CA 1
ATOM 1315 C C . SER A 1 172 ? 0.678 23.040 -12.599 1.00 33.84 172 SER A C 1
ATOM 1317 O O . SER A 1 172 ? 1.472 22.951 -13.535 1.00 33.84 172 SER A O 1
ATOM 1319 N N . GLY A 1 173 ? -0.186 22.070 -12.297 1.00 33.69 173 GLY A N 1
ATOM 1320 C CA . GLY A 1 173 ? -0.788 21.278 -13.365 1.00 33.69 173 GLY A CA 1
ATOM 1321 C C . GLY A 1 173 ? -1.764 22.179 -14.120 1.00 33.69 173 GLY A C 1
ATOM 1322 O O . GLY A 1 173 ? -2.588 22.826 -13.476 1.00 33.69 173 GLY A O 1
ATOM 1323 N N . LEU A 1 174 ? -1.574 22.296 -15.436 1.00 29.27 174 LEU A N 1
ATOM 1324 C CA . LEU A 1 174 ? -2.542 22.592 -16.504 1.00 29.27 174 LEU A CA 1
ATOM 1325 C C . LEU A 1 174 ? -1.733 23.000 -17.750 1.00 29.27 174 LEU A C 1
ATOM 1327 O O . LEU A 1 174 ? -0.917 23.909 -17.671 1.00 29.27 174 LEU A O 1
ATOM 1331 N N . TYR A 1 175 ? -1.963 22.272 -18.848 1.00 29.69 175 TYR A N 1
ATOM 1332 C CA . TYR A 1 175 ? -1.745 22.609 -20.262 1.00 29.69 175 TYR A CA 1
ATOM 1333 C C . TYR A 1 175 ? -0.756 23.746 -20.579 1.00 29.69 175 TYR A C 1
ATOM 1335 O O . TYR A 1 175 ? -1.047 24.910 -20.320 1.00 29.69 175 TYR A O 1
ATOM 1343 N N . ASP A 1 176 ? 0.340 23.417 -21.276 1.00 29.69 176 ASP A N 1
ATOM 1344 C CA . ASP A 1 176 ? 1.009 24.386 -22.152 1.00 29.69 176 ASP A CA 1
ATOM 1345 C C . ASP A 1 176 ? -0.063 25.005 -23.065 1.00 29.69 176 ASP A C 1
ATOM 1347 O O . ASP A 1 176 ? -0.603 24.340 -23.957 1.00 29.69 176 ASP A O 1
ATOM 1351 N N . GLU A 1 177 ? -0.420 26.264 -22.811 1.00 30.59 177 GLU A N 1
ATOM 1352 C CA . GLU A 1 177 ? -1.184 27.047 -23.771 1.00 30.59 177 GLU A CA 1
ATOM 1353 C C . GLU A 1 177 ? -0.362 27.166 -25.064 1.00 30.59 177 GLU A C 1
ATOM 1355 O O . GLU A 1 177 ? 0.864 27.329 -25.019 1.00 30.59 177 GLU A O 1
ATOM 1360 N N . PRO A 1 178 ? -1.002 27.066 -26.241 1.00 35.75 178 PRO A N 1
ATOM 1361 C CA . PRO A 1 178 ? -0.287 27.140 -27.498 1.00 35.75 178 PRO A CA 1
ATOM 1362 C C . PRO A 1 178 ? 0.344 28.524 -27.645 1.00 35.75 178 PRO A C 1
ATOM 1364 O O . PRO A 1 178 ? -0.322 29.547 -27.501 1.00 35.75 178 PRO A O 1
ATOM 1367 N N . PHE A 1 179 ? 1.639 28.520 -27.966 1.00 39.16 179 PHE A N 1
ATOM 1368 C CA . PHE A 1 179 ? 2.426 29.659 -28.426 1.00 39.16 179 PHE A CA 1
ATOM 1369 C C . PHE A 1 179 ? 1.577 30.716 -29.148 1.00 39.16 179 PHE A C 1
ATOM 1371 O O . PHE A 1 179 ? 1.185 30.526 -30.301 1.00 39.16 179 PHE A O 1
ATOM 1378 N N . HIS A 1 180 ? 1.392 31.875 -28.518 1.00 33.31 180 HIS A N 1
ATOM 1379 C CA . HIS A 1 180 ? 1.130 33.099 -29.259 1.00 33.31 180 HIS A CA 1
ATOM 1380 C C . HIS A 1 180 ? 2.461 33.804 -29.522 1.00 33.31 180 HIS A C 1
ATOM 1382 O O . HIS A 1 180 ? 3.041 34.454 -28.659 1.00 33.31 180 HIS A O 1
ATOM 1388 N N . LEU A 1 181 ? 2.949 33.620 -30.750 1.00 35.72 181 LEU A N 1
ATOM 1389 C CA . LEU A 1 181 ? 3.897 34.519 -31.397 1.00 35.72 181 LEU A CA 1
ATOM 1390 C C . LEU A 1 181 ? 3.216 35.877 -31.620 1.00 35.72 181 LEU A C 1
ATOM 1392 O O . LEU A 1 181 ? 2.278 35.942 -32.417 1.00 35.72 181 LEU A O 1
ATOM 1396 N N . ALA A 1 182 ? 3.702 36.920 -30.945 1.00 37.53 182 ALA A N 1
ATOM 1397 C CA . ALA A 1 182 ? 3.964 38.271 -31.469 1.00 37.53 182 ALA A CA 1
ATOM 1398 C C . ALA A 1 182 ? 4.497 39.170 -30.345 1.00 37.53 182 ALA A C 1
ATOM 1400 O O . ALA A 1 182 ? 3.765 39.364 -29.349 1.00 37.53 182 ALA A O 1
#

Mean predicted aligned error: 11.48 Å